Protein AF-X1M444-F1 (afdb_monomer_lite)

Sequence (209 aa):
MSEKQGLLLYLRKCIRVLKRNFNSRPFTAGEARRILPGSKSYQYFLLFKLVHAGLLERFGPGVYQITKAREEPRISVYLTDVGQKIKKYLTEEGIYFIITGLDVLIVFAHHLPFRFFHLLYVEKASEEWTQETLERDPHLRCLIDPTRREISISSDMTQGVELIVLRPTRSFYAVENGVATLERALTDLYFEISRKDFIFDLAEWKERL

Radius of gyration: 22.54 Å; chains: 1; bounding box: 50×35×61 Å

Organism: NCBI:txid412755

Foldseek 3Di:
DDPVVVVVVVLVVLLVQCCVPQPFHKDFLVVSVVRDDDDSVVSVVSVVVCVVVVQWDAPDDRIIGGNDPPPPVCPVQQFDPVRVVLLVLCVVVVWQKEWAACRRCVVVDPDDDPADATEMEGAPVCQVVSQVSQVVDVQEHEDEQDDLVVVVVCVVVDDRHHYYYYYHDPDDPQGDSRYHDPVVRVVVNCVCVVVVSGPDDCVVVPPPD

Structure (mmCIF, N/CA/C/O backbone):
data_AF-X1M444-F1
#
_entry.id   AF-X1M444-F1
#
loop_
_atom_site.group_PDB
_atom_site.id
_atom_site.type_symbol
_atom_site.label_atom_id
_atom_site.label_alt_id
_atom_site.label_comp_id
_atom_site.label_asym_id
_atom_site.label_entity_id
_atom_site.label_seq_id
_atom_site.pdbx_PDB_ins_code
_atom_site.Cartn_x
_atom_site.Cartn_y
_atom_site.Cartn_z
_atom_site.occupancy
_atom_site.B_iso_or_equiv
_atom_site.auth_seq_id
_atom_site.auth_comp_id
_atom_site.auth_asym_id
_atom_site.auth_atom_id
_atom_site.pdbx_PDB_model_num
ATOM 1 N N . MET A 1 1 ? -3.456 20.269 -28.337 1.00 46.81 1 MET A N 1
ATOM 2 C CA . MET A 1 1 ? -2.726 19.041 -27.942 1.00 46.81 1 MET A CA 1
ATOM 3 C C . MET A 1 1 ? -1.507 19.458 -27.136 1.00 46.81 1 MET A C 1
ATOM 5 O O . MET A 1 1 ? -0.750 20.281 -27.627 1.00 46.81 1 MET A O 1
ATOM 9 N N . SER A 1 2 ? -1.349 18.978 -25.901 1.00 46.97 2 SER A N 1
ATOM 10 C CA . SER A 1 2 ? -0.215 19.371 -25.045 1.00 46.97 2 SER A CA 1
ATOM 11 C C . SER A 1 2 ? 1.096 18.774 -25.579 1.00 46.97 2 SER A C 1
ATOM 13 O O . SER A 1 2 ? 1.124 17.593 -25.928 1.00 46.97 2 SER A O 1
ATOM 15 N N . GLU A 1 3 ? 2.189 19.545 -25.611 1.00 48.84 3 GLU A N 1
ATOM 16 C CA . GLU A 1 3 ? 3.524 19.091 -26.054 1.00 48.84 3 GLU A CA 1
ATOM 17 C C . GLU A 1 3 ? 3.975 17.781 -25.381 1.00 48.84 3 GLU A C 1
ATOM 19 O O . GLU A 1 3 ? 4.621 16.935 -26.007 1.00 48.84 3 GLU A O 1
ATOM 24 N N . LYS A 1 4 ? 3.561 17.553 -24.125 1.00 56.66 4 LYS A N 1
ATOM 25 C CA . LYS A 1 4 ? 3.850 16.318 -23.379 1.00 56.66 4 LYS A CA 1
ATOM 26 C C . LYS A 1 4 ? 3.213 15.075 -24.011 1.00 56.66 4 LYS A C 1
ATOM 28 O O . LYS A 1 4 ? 3.839 14.019 -24.023 1.00 56.66 4 LYS A O 1
ATOM 33 N N . GLN A 1 5 ? 2.005 15.185 -24.568 1.00 56.78 5 GLN A N 1
ATOM 34 C CA . GLN A 1 5 ? 1.313 14.064 -25.222 1.00 56.78 5 GLN A CA 1
ATOM 35 C C . GLN A 1 5 ? 1.956 13.708 -26.571 1.00 56.78 5 GLN A C 1
ATOM 37 O O . GLN A 1 5 ? 2.088 12.527 -26.899 1.00 56.78 5 GLN A O 1
ATOM 42 N N . GLY A 1 6 ? 2.422 14.712 -27.323 1.00 62.84 6 GLY A N 1
ATOM 43 C CA . GLY A 1 6 ? 3.110 14.508 -28.602 1.00 62.84 6 GLY A CA 1
ATOM 44 C C . GLY A 1 6 ? 4.448 13.782 -28.445 1.00 62.84 6 GLY A C 1
ATOM 45 O O . GLY A 1 6 ? 4.725 12.818 -29.161 1.00 62.84 6 GLY A O 1
ATOM 46 N N . LEU A 1 7 ? 5.246 14.181 -27.449 1.00 64.50 7 LEU A N 1
ATOM 47 C CA . LEU A 1 7 ? 6.533 13.545 -27.156 1.00 64.50 7 LEU A CA 1
ATOM 48 C C . LEU A 1 7 ? 6.369 12.077 -26.733 1.00 64.50 7 LEU A C 1
ATOM 50 O O . LEU A 1 7 ? 7.132 11.211 -27.161 1.00 64.50 7 LEU A O 1
ATOM 54 N N . LEU A 1 8 ? 5.346 11.777 -25.932 1.00 68.81 8 LEU A N 1
ATOM 55 C CA . LEU A 1 8 ? 5.080 10.427 -25.435 1.00 68.81 8 LEU A CA 1
ATOM 56 C C . LEU A 1 8 ? 4.637 9.480 -26.563 1.00 68.81 8 LEU A C 1
ATOM 58 O O . LEU A 1 8 ? 5.084 8.332 -26.633 1.00 68.81 8 LEU A O 1
ATOM 62 N N . LEU A 1 9 ? 3.825 9.978 -27.501 1.00 72.25 9 LEU A N 1
ATOM 63 C CA . LEU A 1 9 ? 3.438 9.245 -28.708 1.00 72.25 9 LEU A CA 1
ATOM 64 C C . LEU A 1 9 ? 4.646 8.968 -29.618 1.00 72.25 9 LEU A C 1
ATOM 66 O O . LEU A 1 9 ? 4.781 7.872 -30.169 1.00 72.25 9 LEU A O 1
ATOM 70 N N . TYR A 1 10 ? 5.558 9.935 -29.732 1.00 77.50 10 TYR A N 1
ATOM 71 C CA . TYR A 1 10 ? 6.774 9.797 -30.528 1.00 77.50 10 TYR A CA 1
ATOM 72 C C . TYR A 1 10 ? 7.739 8.753 -29.944 1.00 77.50 10 TYR A C 1
ATOM 74 O O . TYR A 1 10 ? 8.196 7.865 -30.665 1.00 77.50 10 TYR A O 1
ATOM 82 N N . LEU A 1 11 ? 7.965 8.765 -28.625 1.00 79.94 11 LEU A N 1
ATOM 83 C CA . LEU A 1 11 ? 8.783 7.753 -27.942 1.00 79.94 11 LEU A CA 1
ATOM 84 C C . LEU A 1 11 ? 8.203 6.337 -28.101 1.00 79.94 11 LEU A C 1
ATOM 86 O O . LEU A 1 11 ? 8.952 5.389 -28.350 1.00 79.94 11 LEU A O 1
ATOM 90 N N . ARG A 1 12 ? 6.869 6.189 -28.063 1.00 82.00 12 ARG A N 1
ATOM 91 C CA . ARG A 1 12 ? 6.179 4.914 -28.347 1.00 82.00 12 ARG A CA 1
ATOM 92 C C . ARG A 1 12 ? 6.424 4.408 -29.773 1.00 82.00 12 ARG A C 1
ATOM 94 O O . ARG A 1 12 ? 6.513 3.199 -29.995 1.00 82.00 12 ARG A O 1
ATOM 101 N N . LYS A 1 13 ? 6.560 5.308 -30.749 1.00 86.44 13 LYS A N 1
ATOM 102 C CA . LYS A 1 13 ? 6.925 4.942 -32.124 1.00 86.44 13 LYS A CA 1
ATOM 103 C C . LYS A 1 13 ? 8.385 4.489 -32.200 1.00 86.44 13 LYS A C 1
ATOM 105 O O . LYS A 1 13 ? 8.659 3.446 -32.790 1.00 86.44 13 LYS A O 1
ATOM 110 N N . CYS A 1 14 ? 9.301 5.212 -31.553 1.00 87.75 14 CYS A N 1
ATOM 111 C CA . CYS A 1 14 ? 10.723 4.862 -31.507 1.00 87.75 14 CYS A CA 1
ATOM 112 C C . CYS A 1 14 ? 10.965 3.487 -30.869 1.00 87.75 14 CYS A C 1
ATOM 114 O O . CYS A 1 14 ? 11.662 2.662 -31.457 1.00 87.75 14 CYS A O 1
ATOM 116 N N . ILE A 1 15 ? 10.341 3.188 -29.723 1.00 89.25 15 ILE A N 1
ATOM 117 C CA . ILE A 1 15 ? 10.507 1.877 -29.077 1.00 89.25 15 ILE A CA 1
ATOM 118 C C . ILE A 1 15 ? 9.952 0.734 -29.935 1.00 89.25 15 ILE A C 1
ATOM 120 O O . ILE A 1 15 ? 10.532 -0.346 -29.962 1.00 89.25 15 ILE A O 1
ATOM 124 N N . ARG A 1 16 ? 8.873 0.962 -30.697 1.00 88.81 16 ARG A N 1
ATOM 125 C CA . ARG A 1 16 ? 8.323 -0.039 -31.627 1.00 88.81 16 ARG A CA 1
ATOM 126 C C . ARG A 1 16 ? 9.312 -0.377 -32.745 1.00 88.81 16 ARG A C 1
ATOM 128 O O . ARG A 1 16 ? 9.463 -1.546 -33.091 1.00 88.81 16 ARG A O 1
ATOM 135 N N . VAL A 1 17 ? 10.001 0.632 -33.281 1.00 91.25 17 VAL A N 1
ATOM 136 C CA . VAL A 1 17 ? 11.050 0.448 -34.296 1.00 91.25 17 VAL A CA 1
ATOM 137 C C . VAL A 1 17 ? 12.217 -0.349 -33.719 1.00 91.25 17 VAL A C 1
ATOM 139 O O . VAL A 1 17 ? 12.643 -1.323 -34.337 1.00 91.25 17 VAL A O 1
ATOM 142 N N . LEU A 1 18 ? 12.687 0.001 -32.518 1.00 91.38 18 LEU A N 1
ATOM 143 C CA . LEU A 1 18 ? 13.749 -0.749 -31.842 1.00 91.38 18 LEU A CA 1
ATOM 144 C C . LEU A 1 18 ? 13.324 -2.209 -31.589 1.00 91.38 18 LEU A C 1
ATOM 146 O O . LEU A 1 18 ? 14.074 -3.119 -31.932 1.00 91.38 18 LEU A O 1
ATOM 150 N N . LYS A 1 19 ? 12.094 -2.447 -31.102 1.00 89.25 19 LYS A N 1
ATOM 151 C CA . LYS A 1 19 ? 11.528 -3.795 -30.871 1.00 89.25 19 LYS A CA 1
ATOM 152 C C . LYS A 1 19 ? 11.522 -4.657 -32.122 1.00 89.25 19 LYS A C 1
ATOM 154 O O . LYS A 1 19 ? 11.930 -5.809 -32.060 1.00 89.25 19 LYS A O 1
ATOM 159 N N . ARG A 1 20 ? 11.135 -4.092 -33.264 1.00 89.81 20 ARG A N 1
ATOM 160 C CA . ARG A 1 20 ? 11.111 -4.825 -34.535 1.00 89.81 20 ARG A CA 1
ATOM 161 C C . ARG A 1 20 ? 12.506 -5.236 -35.025 1.00 89.81 20 ARG A C 1
ATOM 163 O O . ARG A 1 20 ? 12.623 -6.260 -35.682 1.00 89.81 20 ARG A O 1
ATOM 170 N N . ASN A 1 21 ? 13.539 -4.445 -34.729 1.00 91.75 21 ASN A N 1
ATOM 171 C CA . ASN A 1 21 ? 14.894 -4.661 -35.257 1.00 91.75 21 ASN A CA 1
ATOM 172 C C . ASN A 1 21 ? 15.810 -5.451 -34.311 1.00 91.75 21 ASN A C 1
ATOM 174 O O . ASN A 1 21 ? 16.706 -6.168 -34.760 1.00 91.75 21 ASN A O 1
ATOM 178 N N . PHE A 1 22 ? 15.612 -5.305 -33.003 1.00 88.94 22 PHE A N 1
ATOM 179 C CA . PHE A 1 22 ? 16.489 -5.887 -31.987 1.00 88.94 22 PHE A CA 1
ATOM 180 C C . PHE A 1 22 ? 15.782 -6.913 -31.099 1.00 88.94 22 PHE A C 1
ATOM 182 O O . PHE A 1 22 ? 16.448 -7.738 -30.479 1.00 88.94 22 PHE A O 1
ATOM 189 N N . ASN A 1 23 ? 14.448 -6.934 -31.066 1.00 82.12 23 ASN A N 1
ATOM 190 C CA . ASN A 1 23 ? 13.688 -7.789 -30.156 1.00 82.12 23 ASN A CA 1
ATOM 191 C C . ASN A 1 23 ? 14.225 -7.654 -28.711 1.00 82.12 23 ASN A C 1
ATOM 193 O O . ASN A 1 23 ? 14.338 -6.537 -28.216 1.00 82.12 23 ASN A O 1
ATOM 197 N N . SER A 1 24 ? 14.620 -8.740 -28.042 1.00 76.44 24 SER A N 1
ATOM 198 C CA . SER A 1 24 ? 15.262 -8.687 -26.718 1.00 76.44 24 SER A CA 1
ATOM 199 C C . SER A 1 24 ? 16.795 -8.741 -26.751 1.00 76.44 24 SER A C 1
ATOM 201 O O . SER A 1 24 ? 17.399 -8.903 -25.693 1.00 76.44 24 SER A O 1
ATOM 203 N N . ARG A 1 25 ? 17.453 -8.643 -27.915 1.00 87.44 25 ARG A N 1
ATOM 204 C CA . ARG A 1 25 ? 18.924 -8.690 -27.994 1.00 87.44 25 ARG A CA 1
ATOM 205 C C . ARG A 1 25 ? 19.535 -7.346 -27.571 1.00 87.44 25 ARG A C 1
ATOM 207 O O . ARG A 1 25 ? 18.985 -6.308 -27.948 1.00 87.44 25 ARG A O 1
ATOM 214 N N . PRO A 1 26 ? 20.655 -7.328 -26.828 1.00 87.38 26 PRO A N 1
ATOM 215 C CA . PRO A 1 26 ? 21.420 -6.104 -26.619 1.00 87.38 26 PRO A CA 1
ATOM 216 C C . PRO A 1 26 ? 21.889 -5.511 -27.956 1.00 87.38 26 PRO A C 1
ATOM 218 O O . PRO A 1 26 ? 22.233 -6.241 -28.886 1.00 87.38 26 PRO A O 1
ATOM 221 N N . PHE A 1 27 ? 21.896 -4.186 -28.052 1.00 92.25 27 PHE A N 1
ATOM 222 C CA . PHE A 1 27 ? 22.303 -3.424 -29.226 1.00 92.25 27 PHE A CA 1
ATOM 223 C C . PHE A 1 27 ? 23.085 -2.175 -28.818 1.00 92.25 27 PHE A C 1
ATOM 225 O O . PHE A 1 27 ? 22.877 -1.577 -27.764 1.00 92.25 27 PHE A O 1
ATOM 232 N N . THR A 1 28 ? 24.001 -1.746 -29.671 1.00 91.69 28 THR A N 1
ATOM 233 C CA . THR A 1 28 ? 24.847 -0.575 -29.437 1.00 91.69 28 THR A CA 1
ATOM 234 C C . THR A 1 28 ? 24.143 0.729 -29.820 1.00 91.69 28 THR A C 1
ATOM 236 O O . THR A 1 28 ? 23.234 0.763 -30.655 1.00 91.69 28 THR A O 1
ATO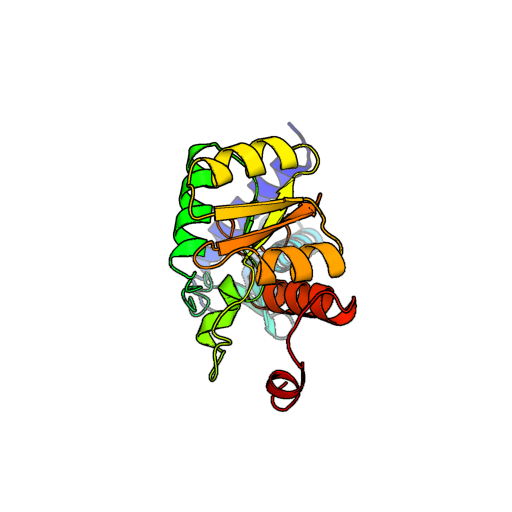M 239 N N . ALA A 1 29 ? 24.628 1.853 -29.282 1.00 86.81 29 ALA A N 1
ATOM 240 C CA . ALA A 1 29 ? 24.225 3.185 -29.737 1.00 86.81 29 ALA A CA 1
ATOM 241 C C . ALA A 1 29 ? 24.398 3.341 -31.258 1.00 86.81 29 ALA A C 1
ATOM 243 O O . ALA A 1 29 ? 23.573 3.965 -31.918 1.00 86.81 29 ALA A O 1
ATOM 244 N N . GLY A 1 30 ? 25.470 2.774 -31.821 1.00 89.56 30 GLY A N 1
ATOM 245 C CA . GLY A 1 30 ? 25.747 2.819 -33.256 1.00 89.56 30 GLY A CA 1
ATOM 246 C C . GLY A 1 30 ? 24.673 2.116 -34.083 1.00 89.56 30 GLY A C 1
ATOM 247 O O . GLY A 1 30 ? 24.212 2.672 -35.078 1.00 89.56 30 GLY A O 1
ATOM 248 N N . GLU A 1 31 ? 24.230 0.937 -33.648 1.00 91.69 31 GLU A N 1
ATOM 249 C CA . GLU A 1 31 ? 23.155 0.186 -34.303 1.00 91.69 31 GLU A CA 1
ATOM 250 C C . GLU A 1 31 ? 21.808 0.912 -34.204 1.00 91.69 31 GLU A C 1
ATOM 252 O O . GLU A 1 31 ? 21.123 1.071 -35.214 1.00 91.69 31 GLU A O 1
ATOM 257 N N . ALA A 1 32 ? 21.449 1.430 -33.026 1.00 91.12 32 ALA A N 1
ATOM 258 C CA . ALA A 1 32 ? 20.202 2.178 -32.848 1.00 91.12 32 ALA A CA 1
ATOM 259 C C . ALA A 1 32 ? 20.150 3.448 -33.710 1.00 91.12 32 ALA A C 1
ATOM 261 O O . ALA A 1 32 ? 19.114 3.786 -34.281 1.00 91.12 32 ALA A O 1
ATOM 262 N N . ARG A 1 33 ? 21.284 4.136 -33.857 1.00 90.56 33 ARG A N 1
ATOM 263 C CA . ARG A 1 33 ? 21.407 5.349 -34.675 1.00 90.56 33 ARG A CA 1
ATOM 264 C C . ARG A 1 33 ? 21.212 5.116 -36.174 1.00 90.56 33 ARG A C 1
ATOM 266 O O . ARG A 1 33 ? 20.907 6.067 -36.884 1.00 90.56 33 ARG A O 1
ATOM 273 N N . ARG A 1 34 ? 21.383 3.888 -36.669 1.00 90.44 34 ARG A N 1
ATOM 274 C CA . ARG A 1 34 ? 21.112 3.563 -38.081 1.00 90.44 34 ARG A CA 1
ATOM 275 C C . ARG A 1 34 ? 19.618 3.465 -38.384 1.00 90.44 34 ARG A C 1
ATOM 277 O O . ARG A 1 34 ? 19.239 3.580 -39.541 1.00 90.44 34 ARG A O 1
ATOM 284 N N . ILE A 1 35 ? 18.788 3.253 -37.361 1.00 92.06 35 ILE A N 1
ATOM 285 C CA . ILE A 1 35 ? 17.351 3.002 -37.530 1.00 92.06 35 ILE A CA 1
ATOM 286 C C . ILE A 1 35 ? 16.454 4.063 -36.884 1.00 92.06 35 ILE A C 1
ATOM 288 O O . ILE A 1 35 ? 15.282 4.175 -37.240 1.00 92.06 35 ILE A O 1
ATOM 292 N N . LEU A 1 36 ? 16.977 4.844 -35.934 1.00 89.94 36 LEU A N 1
ATOM 293 C CA . LEU A 1 36 ? 16.255 5.961 -35.334 1.00 89.94 36 LEU A CA 1
ATOM 294 C C . LEU A 1 36 ? 16.363 7.217 -36.214 1.00 89.94 36 LEU A C 1
ATOM 296 O O . LEU A 1 36 ? 17.444 7.525 -36.711 1.00 89.94 36 LEU A O 1
ATOM 300 N N . PRO A 1 37 ? 15.277 7.984 -36.385 1.00 84.25 37 PRO A N 1
ATOM 301 C CA . PRO A 1 37 ? 15.302 9.211 -37.174 1.00 84.25 37 PRO A CA 1
ATOM 302 C C . PRO A 1 37 ? 16.059 10.350 -36.468 1.00 84.25 37 PRO A C 1
ATOM 304 O O . PRO A 1 37 ? 16.152 10.393 -35.240 1.00 84.25 37 PRO A O 1
ATOM 307 N N . GLY A 1 38 ? 16.537 11.316 -37.256 1.00 88.19 38 GLY A N 1
ATOM 308 C CA . GLY A 1 38 ? 17.109 12.574 -36.770 1.00 88.19 38 GLY A CA 1
ATOM 309 C C . GLY A 1 38 ? 18.638 12.612 -36.710 1.00 88.19 38 GLY A C 1
ATOM 310 O O . GLY A 1 38 ? 19.331 11.712 -37.177 1.00 88.19 38 GLY A O 1
ATOM 311 N N . SER A 1 39 ? 19.170 13.704 -36.159 1.00 87.12 39 SER A N 1
ATOM 312 C CA . SER A 1 39 ? 20.614 13.928 -36.048 1.00 87.12 39 SER A CA 1
ATOM 313 C C . SER A 1 39 ? 21.254 13.033 -34.982 1.00 87.12 39 SER A C 1
ATOM 315 O O . SER A 1 39 ? 20.582 12.559 -34.066 1.00 87.12 39 SER A O 1
ATOM 317 N N . LYS A 1 40 ? 22.582 12.856 -35.045 1.00 82.81 40 LYS A N 1
ATOM 318 C CA . LYS A 1 40 ? 23.353 12.083 -34.052 1.00 82.81 40 LYS A CA 1
ATOM 319 C C . LYS A 1 40 ? 23.007 12.491 -32.614 1.00 82.81 40 LYS A C 1
ATOM 321 O O . LYS A 1 40 ? 22.699 11.629 -31.796 1.00 82.81 40 LYS A O 1
ATOM 326 N N . SER A 1 41 ? 23.016 13.789 -32.318 1.00 79.50 41 SER A N 1
ATOM 327 C CA . SER A 1 41 ? 22.705 14.317 -30.984 1.00 79.50 41 SER A CA 1
ATOM 328 C C . SER A 1 41 ? 21.261 14.028 -30.570 1.00 79.50 41 SER A C 1
ATOM 330 O O . SER A 1 41 ? 21.015 13.626 -29.435 1.00 79.50 41 SER A O 1
ATOM 332 N N . TYR A 1 42 ? 20.312 14.152 -31.503 1.00 82.56 42 TYR A N 1
ATOM 333 C CA . TYR A 1 42 ? 18.907 13.855 -31.237 1.00 82.56 42 TYR A CA 1
ATOM 334 C C . TYR A 1 42 ? 18.668 12.361 -30.988 1.00 82.56 42 TYR A C 1
ATOM 336 O O . TYR A 1 42 ? 17.934 11.997 -30.079 1.00 82.56 42 TYR A O 1
ATOM 344 N N . GLN A 1 43 ? 19.349 11.474 -31.713 1.00 87.38 43 GLN A N 1
ATOM 345 C CA . GLN A 1 43 ? 19.260 10.027 -31.497 1.00 87.38 43 GLN A CA 1
ATOM 346 C C . GLN A 1 43 ? 19.797 9.616 -30.116 1.00 87.38 43 GLN A C 1
ATOM 348 O O . GLN A 1 43 ? 19.181 8.794 -29.440 1.00 87.38 43 GLN A O 1
ATOM 353 N N . TYR A 1 44 ? 20.904 10.215 -29.656 1.00 85.69 44 TYR A N 1
ATOM 354 C CA . TYR A 1 44 ? 21.382 10.012 -28.282 1.00 85.69 44 TYR A CA 1
ATOM 355 C C . TYR A 1 44 ? 20.386 10.537 -27.247 1.00 85.69 44 TYR A C 1
ATOM 357 O O . TYR A 1 44 ? 20.143 9.870 -26.242 1.00 85.69 44 TYR A O 1
ATOM 365 N N . PHE A 1 45 ? 19.769 11.690 -27.513 1.00 85.38 45 PHE A N 1
ATOM 366 C CA . PHE A 1 45 ? 18.699 12.224 -26.678 1.00 85.38 45 PHE A CA 1
ATOM 367 C C . PHE A 1 45 ? 17.480 11.287 -26.623 1.00 85.38 45 PHE A C 1
ATOM 369 O O . PHE A 1 45 ? 16.941 11.056 -25.542 1.00 85.38 45 PHE A O 1
ATOM 376 N N . LEU A 1 46 ? 17.077 10.677 -27.742 1.00 87.94 46 LEU A N 1
ATOM 377 C CA . LEU A 1 46 ? 15.997 9.685 -27.773 1.00 87.94 46 LEU A CA 1
ATOM 378 C C . LEU A 1 46 ? 16.347 8.440 -26.959 1.00 87.94 46 LEU A C 1
ATOM 380 O O . LEU A 1 46 ? 15.527 7.995 -26.164 1.00 87.94 46 LEU A O 1
ATOM 384 N N . LEU A 1 47 ? 17.560 7.901 -27.106 1.00 87.81 47 LEU A N 1
ATOM 385 C CA . LEU A 1 47 ? 18.019 6.764 -26.302 1.00 87.81 47 LEU A CA 1
ATOM 386 C C . LEU A 1 47 ? 18.013 7.103 -24.809 1.00 87.81 47 LEU A C 1
ATOM 388 O O . LEU A 1 47 ? 17.518 6.322 -24.003 1.00 87.81 47 LEU A O 1
ATOM 392 N N . PHE A 1 48 ? 18.491 8.292 -24.443 1.00 82.75 48 PHE A N 1
ATOM 393 C CA . PHE A 1 48 ? 18.427 8.799 -23.076 1.00 82.75 48 PHE A CA 1
ATOM 394 C C . PHE A 1 48 ? 16.984 8.889 -22.558 1.00 82.75 48 PHE A C 1
ATOM 396 O O . PHE A 1 48 ? 16.701 8.409 -21.464 1.00 82.75 48 PHE A O 1
ATOM 403 N N . LYS A 1 49 ? 16.053 9.441 -23.346 1.00 81.31 49 LYS A N 1
ATOM 404 C CA . LYS A 1 49 ? 14.634 9.545 -22.972 1.00 81.31 49 LYS A CA 1
ATOM 405 C C . LYS A 1 49 ? 13.949 8.187 -22.852 1.00 81.31 49 LYS A C 1
ATOM 407 O O . LYS A 1 49 ? 13.136 8.012 -21.954 1.00 81.31 49 LYS A O 1
ATOM 412 N N . LEU A 1 50 ? 14.272 7.236 -23.723 1.00 85.69 50 LEU A N 1
ATOM 413 C CA . LEU A 1 50 ? 13.733 5.877 -23.668 1.00 85.69 50 LEU A CA 1
ATOM 414 C C . LEU A 1 50 ? 14.239 5.108 -22.442 1.00 85.69 50 LEU A C 1
ATOM 416 O O . LEU A 1 50 ? 13.455 4.389 -21.830 1.00 85.69 50 LEU A O 1
ATOM 420 N N . VAL A 1 51 ? 15.504 5.307 -22.055 1.00 81.44 51 VAL A N 1
ATOM 421 C CA . VAL A 1 51 ? 16.049 4.781 -20.793 1.00 81.44 51 VAL A CA 1
ATOM 422 C C . VAL A 1 51 ? 15.361 5.431 -19.594 1.00 81.44 51 VAL A C 1
ATOM 424 O O . VAL A 1 51 ? 14.872 4.731 -18.717 1.00 81.44 51 VAL A O 1
ATOM 427 N N . HIS A 1 52 ? 15.233 6.762 -19.581 1.00 73.31 52 HIS A N 1
ATOM 428 C CA . HIS A 1 52 ? 14.527 7.473 -18.508 1.00 73.31 52 HIS A CA 1
ATOM 429 C C . HIS A 1 52 ? 13.049 7.090 -18.379 1.00 73.31 52 HIS A C 1
ATOM 431 O O . HIS A 1 52 ? 12.496 7.167 -17.290 1.00 73.31 52 HIS A O 1
ATOM 437 N N . ALA A 1 53 ? 12.407 6.696 -19.478 1.00 70.69 53 ALA A N 1
ATOM 438 C CA . ALA A 1 53 ? 11.031 6.215 -19.489 1.00 70.69 53 ALA A CA 1
ATOM 439 C C . ALA A 1 53 ? 10.903 4.716 -19.142 1.00 70.69 53 ALA A C 1
ATOM 441 O O . ALA A 1 53 ? 9.807 4.174 -19.259 1.00 70.69 53 ALA A O 1
ATOM 442 N N . GLY A 1 54 ? 12.000 4.030 -18.791 1.00 75.31 54 GLY A N 1
ATOM 443 C CA . GLY A 1 54 ? 12.011 2.604 -18.436 1.00 75.31 54 GLY A CA 1
ATOM 444 C C . GLY A 1 54 ? 11.806 1.644 -19.614 1.00 75.31 54 GLY A C 1
ATOM 445 O O . GLY A 1 54 ? 11.661 0.442 -19.417 1.00 75.31 54 GLY A O 1
ATOM 446 N N . LEU A 1 55 ? 11.795 2.143 -20.853 1.00 84.56 55 LEU A N 1
ATOM 447 C CA . LEU A 1 55 ? 11.538 1.344 -22.058 1.00 84.56 55 LEU A CA 1
ATOM 448 C C . LEU A 1 55 ? 12.799 0.659 -22.608 1.00 84.56 55 LEU A C 1
ATOM 450 O O . LEU A 1 55 ? 12.689 -0.292 -23.386 1.00 84.56 55 LEU A O 1
ATOM 454 N N . LEU A 1 56 ? 13.977 1.163 -22.234 1.00 87.19 56 LEU A N 1
ATOM 455 C CA . LEU A 1 56 ? 15.280 0.550 -22.484 1.00 87.19 56 LEU A CA 1
ATOM 456 C C . LEU A 1 56 ? 16.067 0.457 -21.172 1.00 87.19 56 LEU A C 1
ATOM 458 O O . LEU A 1 56 ? 16.037 1.387 -20.369 1.00 87.19 56 LEU A O 1
ATOM 462 N N . GLU A 1 57 ? 16.862 -0.594 -21.019 1.00 84.12 57 GLU A N 1
ATOM 463 C CA . GLU A 1 57 ? 17.874 -0.713 -19.968 1.00 84.12 57 GLU A CA 1
ATOM 464 C C . GLU A 1 57 ? 19.269 -0.484 -20.572 1.00 84.12 57 GLU A C 1
ATOM 466 O O . GLU A 1 57 ? 19.531 -0.812 -21.736 1.00 84.12 57 GLU A O 1
ATOM 471 N N . ARG A 1 58 ? 20.189 0.105 -19.796 1.00 80.38 58 ARG A N 1
ATOM 472 C CA . ARG A 1 58 ? 21.610 0.161 -20.168 1.00 80.38 58 ARG A CA 1
ATOM 473 C C . ARG A 1 58 ? 22.279 -1.130 -19.712 1.00 80.38 58 ARG A C 1
ATOM 475 O O . ARG A 1 58 ? 22.455 -1.334 -18.520 1.00 80.38 58 ARG A O 1
ATOM 482 N N . PHE A 1 59 ? 22.671 -1.960 -20.672 1.00 68.88 59 PHE A N 1
ATOM 483 C CA . PHE A 1 59 ? 23.340 -3.240 -20.423 1.00 68.88 59 PHE A CA 1
ATOM 484 C C . PHE A 1 59 ? 24.863 -3.075 -20.241 1.00 68.88 59 PHE A C 1
ATOM 486 O O . PHE A 1 59 ? 25.520 -3.913 -19.639 1.00 68.88 59 PHE A O 1
ATOM 493 N N . GLY A 1 60 ? 25.433 -1.974 -20.745 1.00 69.06 60 GLY A N 1
ATOM 494 C CA . GLY A 1 60 ? 26.849 -1.621 -20.607 1.00 69.06 60 GLY A CA 1
ATOM 495 C C . GLY A 1 60 ? 27.165 -0.255 -21.234 1.00 69.06 60 GLY A C 1
ATOM 496 O O . GLY A 1 60 ? 26.253 0.421 -21.728 1.00 69.06 60 GLY A O 1
ATOM 497 N N . PRO A 1 61 ? 28.435 0.195 -21.245 1.00 68.50 61 PRO A N 1
ATOM 498 C CA . PRO A 1 61 ? 28.821 1.474 -21.844 1.00 68.50 61 PRO A CA 1
ATOM 499 C C . PRO A 1 61 ? 28.420 1.560 -23.325 1.00 68.50 61 PRO A C 1
ATOM 501 O O . PRO A 1 61 ? 28.984 0.892 -24.185 1.00 68.50 61 PRO A O 1
ATOM 504 N N . GLY A 1 62 ? 27.407 2.376 -23.634 1.00 73.31 62 GLY A N 1
ATOM 505 C CA . GLY A 1 62 ? 26.893 2.536 -25.001 1.00 73.31 62 GLY A CA 1
ATOM 506 C C . GLY A 1 62 ? 26.121 1.330 -25.552 1.00 73.31 62 GLY A C 1
ATOM 507 O O . GLY A 1 62 ? 25.814 1.320 -26.747 1.00 73.31 62 GLY A O 1
ATOM 508 N N . VAL A 1 63 ? 25.789 0.353 -24.703 1.00 83.25 63 VAL A N 1
ATOM 509 C CA . VAL A 1 63 ? 24.991 -0.831 -25.040 1.00 83.25 63 VAL A CA 1
ATOM 510 C C . VAL A 1 63 ? 23.654 -0.754 -24.313 1.00 83.25 63 VAL A C 1
ATOM 512 O O . VAL A 1 63 ? 23.584 -0.527 -23.104 1.00 83.25 63 VAL A O 1
ATOM 515 N N . TYR A 1 64 ? 22.586 -0.945 -25.071 1.00 88.50 64 TYR A N 1
ATOM 516 C CA . TYR A 1 64 ? 21.207 -0.868 -24.628 1.00 88.50 64 TYR A CA 1
ATOM 517 C C . TYR A 1 64 ? 20.534 -2.205 -24.877 1.00 88.50 64 TYR A C 1
ATOM 519 O O . TYR A 1 64 ? 20.864 -2.916 -25.820 1.00 88.50 64 TYR A O 1
ATOM 527 N N . GLN A 1 65 ? 19.550 -2.528 -24.064 1.00 89.00 65 GLN A N 1
ATOM 528 C CA . GLN A 1 65 ? 18.658 -3.640 -24.315 1.00 89.00 65 GLN A CA 1
ATOM 529 C C . GLN A 1 65 ? 17.239 -3.119 -24.196 1.00 89.00 65 GLN A C 1
ATOM 531 O O . GLN A 1 65 ? 16.958 -2.206 -23.418 1.00 89.00 65 GLN A O 1
ATOM 536 N N . ILE A 1 66 ? 16.335 -3.663 -25.005 1.00 89.00 66 ILE A N 1
ATOM 537 C CA . ILE A 1 66 ? 14.920 -3.401 -24.781 1.00 89.00 66 ILE A CA 1
ATOM 538 C C . ILE A 1 66 ? 14.597 -3.971 -23.420 1.00 89.00 66 ILE A C 1
ATOM 540 O O . ILE A 1 66 ? 14.824 -5.166 -23.223 1.00 89.00 66 ILE A O 1
ATOM 544 N N . THR A 1 67 ? 14.085 -3.126 -22.518 1.00 81.25 67 THR A N 1
ATOM 545 C CA . THR A 1 67 ? 13.539 -3.600 -21.253 1.00 81.25 67 THR A CA 1
ATOM 546 C C . THR A 1 67 ? 12.533 -4.659 -21.655 1.00 81.25 67 THR A C 1
ATOM 548 O O . THR A 1 67 ? 11.508 -4.351 -22.284 1.00 81.25 67 THR A O 1
ATOM 551 N N . LYS A 1 68 ? 12.856 -5.934 -21.390 1.00 70.62 68 LYS A N 1
ATOM 552 C CA . LYS A 1 68 ? 11.822 -6.963 -21.397 1.00 70.62 68 LYS A CA 1
ATOM 553 C C . LYS A 1 68 ? 10.732 -6.366 -20.528 1.00 70.62 68 LYS A C 1
ATOM 555 O O . LYS A 1 68 ? 11.071 -5.721 -19.537 1.00 70.62 68 LYS A O 1
ATOM 560 N N . ALA A 1 69 ? 9.461 -6.490 -20.918 1.00 54.22 69 ALA A N 1
ATOM 561 C CA . ALA A 1 69 ? 8.436 -6.277 -19.909 1.00 54.22 69 ALA A CA 1
ATOM 562 C C . ALA A 1 69 ? 8.928 -7.130 -18.750 1.00 54.22 69 ALA A C 1
ATOM 564 O O . ALA A 1 69 ? 9.132 -8.333 -18.941 1.00 54.22 69 ALA A O 1
ATOM 565 N N . ARG A 1 70 ? 9.330 -6.484 -17.653 1.00 44.81 70 ARG A N 1
ATOM 566 C CA . ARG A 1 70 ? 9.572 -7.227 -16.452 1.00 44.81 70 ARG A CA 1
ATOM 567 C C . ARG A 1 70 ? 8.169 -7.783 -16.234 1.00 44.81 70 ARG A C 1
ATOM 569 O O . ARG A 1 70 ? 7.275 -7.097 -15.765 1.00 44.81 70 ARG A O 1
ATOM 576 N N . GLU A 1 71 ? 7.970 -9.039 -16.616 1.00 43.66 71 GLU A N 1
ATOM 577 C CA . GLU A 1 71 ? 7.604 -9.969 -15.580 1.00 43.66 71 GLU A CA 1
ATOM 578 C C . GLU A 1 71 ? 8.689 -9.741 -14.532 1.00 43.66 71 GLU A C 1
ATOM 580 O O . GLU A 1 71 ? 9.730 -10.391 -14.498 1.00 43.66 71 GLU A O 1
ATOM 585 N N . GLU A 1 72 ? 8.466 -8.704 -13.713 1.00 39.25 72 GLU A N 1
ATOM 586 C CA . GLU A 1 72 ? 8.888 -8.765 -12.343 1.00 39.25 72 GLU A CA 1
ATOM 587 C C . GLU A 1 72 ? 8.461 -10.171 -11.948 1.00 39.25 72 GLU A C 1
ATOM 589 O O . GLU A 1 72 ? 7.390 -10.613 -12.407 1.00 39.25 72 GLU A O 1
ATOM 594 N N . PRO A 1 73 ? 9.272 -10.932 -11.201 1.00 36.53 73 PRO A N 1
ATOM 595 C CA . PRO A 1 73 ? 8.653 -12.007 -10.461 1.00 36.53 73 PRO A CA 1
ATOM 596 C C . PRO A 1 73 ? 7.442 -11.341 -9.819 1.00 36.53 73 PRO A C 1
ATOM 598 O O . PRO A 1 73 ? 7.599 -10.450 -8.986 1.00 36.53 73 PRO A O 1
ATOM 601 N N . ARG A 1 74 ? 6.243 -11.644 -10.338 1.00 41.00 74 ARG A N 1
ATOM 602 C CA . ARG A 1 74 ? 5.003 -11.224 -9.732 1.00 41.00 74 ARG A CA 1
ATOM 603 C C . ARG A 1 74 ? 5.051 -12.089 -8.501 1.00 41.00 74 ARG A C 1
ATOM 605 O O . ARG A 1 74 ? 4.539 -13.203 -8.501 1.00 41.00 74 ARG A O 1
ATOM 612 N N . ILE A 1 75 ? 5.758 -11.610 -7.482 1.00 44.78 75 ILE A N 1
ATOM 613 C CA . ILE A 1 75 ? 5.371 -11.841 -6.118 1.00 44.78 75 ILE A CA 1
ATOM 614 C C . ILE A 1 75 ? 3.952 -11.319 -6.177 1.00 44.78 75 ILE A C 1
ATOM 616 O O . ILE A 1 75 ? 3.727 -10.113 -6.243 1.00 44.78 75 ILE A O 1
ATOM 620 N N . SER A 1 76 ? 3.018 -12.236 -6.431 1.00 49.97 76 SER A N 1
ATOM 621 C CA . SER A 1 76 ? 1.610 -11.923 -6.450 1.00 49.97 76 SER A CA 1
ATOM 622 C C . SER A 1 76 ? 1.406 -11.310 -5.088 1.00 49.97 76 SER A C 1
ATOM 624 O O . SER A 1 76 ? 1.552 -12.022 -4.095 1.00 49.97 76 SER A O 1
ATOM 626 N N . VAL A 1 77 ? 1.241 -9.988 -5.043 1.00 60.38 77 VAL A N 1
ATOM 627 C CA . VAL A 1 77 ? 1.044 -9.295 -3.783 1.00 60.38 77 VAL A CA 1
ATOM 628 C C . VAL A 1 77 ? -0.228 -9.899 -3.221 1.00 60.38 77 VAL A C 1
ATOM 630 O O . VAL A 1 77 ? -1.320 -9.685 -3.753 1.00 60.38 77 VAL A O 1
ATOM 633 N N . TYR A 1 78 ? -0.048 -10.791 -2.254 1.00 67.25 78 TYR A N 1
ATOM 634 C CA . TYR A 1 78 ? -1.131 -11.543 -1.669 1.00 67.25 78 TYR A CA 1
ATOM 635 C C . TYR A 1 78 ? -1.752 -10.608 -0.655 1.00 67.25 78 TYR A C 1
ATOM 637 O O . TYR A 1 78 ? -1.193 -10.384 0.414 1.00 67.25 78 TYR A O 1
ATOM 645 N N . LEU A 1 79 ? -2.875 -10.012 -1.038 1.00 80.44 79 LEU A N 1
ATOM 646 C CA . LEU A 1 79 ? -3.701 -9.286 -0.095 1.00 80.44 79 LEU A CA 1
ATOM 647 C C . LEU A 1 79 ? -4.408 -10.289 0.808 1.00 80.44 79 LEU A C 1
ATOM 649 O O . LEU A 1 79 ? -4.881 -11.328 0.334 1.00 80.44 79 LEU A O 1
ATOM 653 N N . THR A 1 80 ? -4.539 -9.925 2.080 1.00 81.94 80 THR A N 1
ATOM 654 C CA . THR A 1 80 ? -5.454 -10.599 3.003 1.00 81.94 80 THR A CA 1
ATOM 655 C C . THR A 1 80 ? -6.878 -10.620 2.444 1.00 81.94 80 THR A C 1
ATOM 657 O O . THR A 1 80 ? -7.228 -9.807 1.584 1.00 81.94 80 THR A O 1
ATOM 660 N N . ASP A 1 81 ? -7.728 -11.519 2.940 1.00 86.00 81 ASP A N 1
ATOM 661 C CA . ASP A 1 81 ? -9.135 -11.582 2.517 1.00 86.00 81 ASP A CA 1
ATOM 662 C C . ASP A 1 81 ? -9.845 -10.233 2.724 1.00 86.00 81 ASP A C 1
ATOM 664 O O . ASP A 1 81 ? -10.609 -9.777 1.869 1.00 86.00 81 ASP A O 1
ATOM 668 N N . VAL A 1 82 ? -9.517 -9.542 3.821 1.00 89.62 82 VAL A N 1
ATOM 669 C CA . VAL A 1 82 ? -10.009 -8.193 4.122 1.00 89.62 82 VAL A CA 1
ATOM 670 C C . VAL A 1 82 ? -9.457 -7.176 3.123 1.00 89.62 82 VAL A C 1
ATOM 672 O O . VAL A 1 82 ? -10.227 -6.411 2.545 1.00 89.62 82 VAL A O 1
ATOM 675 N N . GLY A 1 83 ? -8.156 -7.208 2.825 1.00 91.19 83 GLY A N 1
ATOM 676 C CA . GLY A 1 83 ? -7.544 -6.360 1.801 1.00 91.19 83 GLY A CA 1
ATOM 677 C C . GLY A 1 83 ? -8.173 -6.556 0.415 1.00 91.19 83 GLY A C 1
ATOM 678 O O . GLY A 1 83 ? -8.452 -5.585 -0.290 1.00 91.19 83 GLY A O 1
ATOM 679 N N . GLN A 1 84 ? -8.477 -7.796 0.019 1.00 91.38 84 GLN A N 1
ATOM 680 C CA . GLN A 1 84 ? -9.186 -8.082 -1.235 1.00 91.38 84 GLN A CA 1
ATOM 681 C C . GLN A 1 84 ? -10.611 -7.517 -1.229 1.00 91.38 84 GLN A C 1
ATOM 683 O O . GLN A 1 84 ? -11.065 -6.970 -2.239 1.00 91.38 84 GLN A O 1
ATOM 688 N N . LYS A 1 85 ? -11.305 -7.606 -0.090 1.00 94.06 85 LYS A N 1
ATOM 689 C CA . LYS A 1 85 ? -12.652 -7.062 0.097 1.00 94.06 85 LYS A CA 1
ATOM 690 C C . LYS A 1 85 ? -12.673 -5.536 -0.001 1.00 94.06 85 LYS A C 1
ATOM 692 O O . LYS A 1 85 ? -13.449 -4.998 -0.788 1.00 94.06 85 LYS A O 1
ATOM 697 N N . ILE A 1 86 ? -11.762 -4.859 0.703 1.00 94.81 86 ILE A N 1
ATOM 698 C CA . ILE A 1 86 ? -11.555 -3.404 0.621 1.00 94.81 86 ILE A CA 1
ATOM 699 C C . ILE A 1 86 ? -11.302 -3.003 -0.833 1.00 94.81 86 ILE A C 1
ATOM 701 O O . ILE A 1 86 ? -11.988 -2.136 -1.372 1.00 94.81 86 ILE A O 1
ATOM 705 N N . LYS A 1 87 ? -10.362 -3.684 -1.503 1.00 93.94 87 LYS A N 1
ATOM 706 C CA . LYS A 1 87 ? -10.027 -3.413 -2.905 1.00 93.94 87 LYS A CA 1
ATOM 707 C C . LYS A 1 87 ? -11.260 -3.475 -3.800 1.00 93.94 87 LYS A C 1
ATOM 709 O O . LYS A 1 87 ? -11.438 -2.601 -4.647 1.00 93.94 87 LYS A O 1
ATOM 714 N N . LYS A 1 88 ? -12.093 -4.504 -3.630 1.00 93.44 88 LYS A N 1
ATOM 715 C CA . LYS A 1 88 ? -13.320 -4.682 -4.406 1.00 93.44 88 LYS A CA 1
ATOM 716 C C . LYS A 1 88 ? -14.288 -3.517 -4.185 1.00 93.44 88 LYS A C 1
ATOM 718 O O . LYS A 1 88 ? -14.646 -2.870 -5.164 1.00 93.44 88 LYS A O 1
ATOM 723 N N . TYR A 1 89 ? -14.643 -3.220 -2.933 1.00 94.56 89 TYR A N 1
ATOM 724 C CA . TYR A 1 89 ? -15.611 -2.167 -2.603 1.00 94.56 89 TYR A CA 1
ATOM 725 C C . TYR A 1 89 ? -15.207 -0.802 -3.155 1.00 94.56 89 TYR A C 1
ATOM 727 O O . TYR A 1 89 ? -16.006 -0.125 -3.794 1.00 94.56 89 TYR A O 1
ATOM 735 N N . LEU A 1 90 ? -13.941 -0.425 -2.988 1.00 91.19 90 LEU A N 1
ATOM 736 C CA . LEU A 1 90 ? -13.469 0.882 -3.440 1.00 91.19 90 LEU A CA 1
ATOM 737 C C . LEU A 1 90 ? -13.316 0.964 -4.961 1.00 91.19 90 LEU A C 1
ATOM 739 O O . LEU A 1 90 ? -13.540 2.023 -5.541 1.00 91.19 90 LEU A O 1
ATOM 743 N N . THR A 1 91 ? -12.978 -0.149 -5.622 1.00 85.06 91 THR A N 1
ATOM 744 C CA . THR A 1 91 ? -12.926 -0.200 -7.092 1.00 85.06 91 THR A CA 1
ATOM 745 C C . THR A 1 91 ? -14.323 -0.066 -7.700 1.00 85.06 91 THR A C 1
ATOM 747 O O . THR A 1 91 ? -14.481 0.636 -8.695 1.00 85.06 91 THR A O 1
ATOM 750 N N . GLU A 1 92 ? -15.328 -0.722 -7.113 1.00 89.25 92 GLU A N 1
AT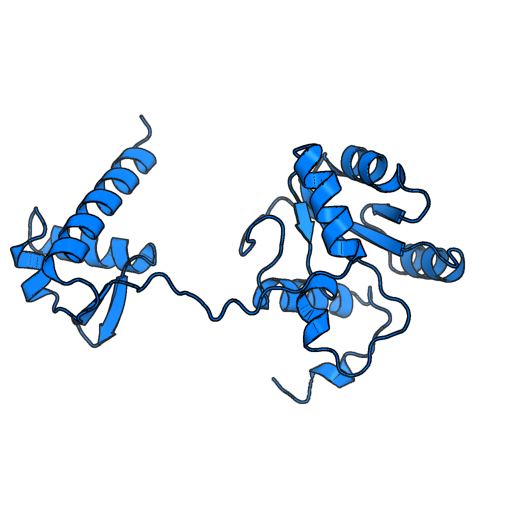OM 751 C CA . GLU A 1 92 ? -16.722 -0.666 -7.576 1.00 89.25 92 GLU A CA 1
ATOM 752 C C . GLU A 1 92 ? -17.325 0.742 -7.428 1.00 89.25 92 GLU A C 1
ATOM 754 O O . GLU A 1 92 ? -18.053 1.185 -8.313 1.00 89.25 92 GLU A O 1
ATOM 759 N N . GLU A 1 93 ? -16.958 1.473 -6.372 1.00 86.44 93 GLU A N 1
ATOM 760 C CA . GLU A 1 93 ? -17.392 2.860 -6.132 1.00 86.44 93 GLU A CA 1
ATOM 761 C C . GLU A 1 93 ? -16.530 3.909 -6.866 1.00 86.44 93 GLU A C 1
ATOM 763 O O . GLU A 1 93 ? -16.829 5.101 -6.834 1.00 86.44 93 GLU A O 1
ATOM 768 N N . GLY A 1 94 ? -15.463 3.496 -7.561 1.00 80.88 94 GLY A N 1
ATOM 769 C CA . GLY A 1 94 ? -14.588 4.407 -8.309 1.00 80.88 94 GLY A CA 1
ATOM 770 C C . GLY A 1 94 ? -13.708 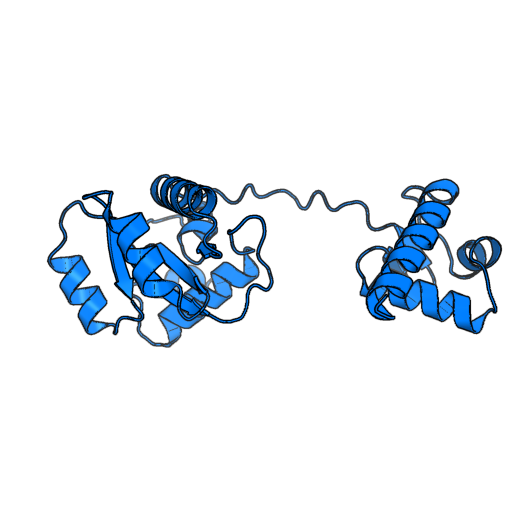5.307 -7.431 1.00 80.88 94 GLY A C 1
ATOM 771 O O . GLY A 1 94 ? -13.243 6.349 -7.893 1.00 80.88 94 GLY A O 1
ATOM 772 N N . ILE A 1 95 ? -13.467 4.910 -6.182 1.00 85.69 95 ILE A N 1
ATOM 773 C CA . ILE A 1 95 ? -12.627 5.639 -5.228 1.00 85.69 95 ILE A CA 1
ATOM 774 C C . ILE A 1 95 ? -11.149 5.369 -5.549 1.00 85.69 95 ILE A C 1
ATOM 776 O O . ILE A 1 95 ? -10.757 4.239 -5.840 1.00 85.69 95 ILE A O 1
ATOM 780 N N . TYR A 1 96 ? -10.298 6.397 -5.488 1.00 83.62 96 TYR A N 1
ATOM 781 C CA . TYR A 1 96 ? -8.846 6.237 -5.627 1.00 83.62 96 TYR A CA 1
ATOM 782 C C . TYR A 1 96 ? -8.207 5.897 -4.279 1.00 83.62 96 TYR A C 1
ATOM 784 O O . TYR A 1 96 ? -8.257 6.690 -3.338 1.00 83.62 96 TYR A O 1
ATOM 792 N N . PHE A 1 97 ? -7.555 4.736 -4.203 1.00 92.00 97 PHE A N 1
ATOM 793 C CA . PHE A 1 97 ? -7.003 4.210 -2.955 1.00 92.00 97 PHE A CA 1
ATOM 794 C C . PHE A 1 97 ? -5.665 3.485 -3.135 1.00 92.00 97 PHE A C 1
ATOM 796 O O . PHE A 1 97 ? -5.233 3.182 -4.252 1.00 92.00 97 PHE A O 1
ATOM 803 N N . ILE A 1 98 ? -5.010 3.205 -2.007 1.00 93.88 98 ILE A N 1
ATOM 804 C CA . ILE A 1 98 ? -3.771 2.433 -1.918 1.00 93.88 98 ILE A CA 1
ATOM 805 C C . ILE A 1 98 ? -3.823 1.554 -0.674 1.00 93.88 98 ILE A C 1
ATOM 807 O O . ILE A 1 98 ? -3.732 2.062 0.443 1.00 93.88 98 ILE A O 1
ATOM 811 N N . ILE A 1 99 ? -3.919 0.243 -0.871 1.00 94.88 99 ILE A N 1
ATOM 812 C CA . ILE A 1 99 ? -3.717 -0.747 0.191 1.00 94.88 99 ILE A CA 1
ATOM 813 C C . ILE A 1 99 ? -2.215 -0.980 0.342 1.00 94.88 99 ILE A C 1
ATOM 815 O O . ILE A 1 99 ? -1.514 -1.189 -0.653 1.00 94.88 99 ILE A O 1
ATOM 819 N N . THR A 1 100 ? -1.713 -0.907 1.570 1.00 93.06 100 THR A N 1
ATOM 820 C CA . THR A 1 100 ? -0.273 -0.884 1.852 1.00 93.06 100 THR A CA 1
ATOM 821 C C . THR A 1 100 ? 0.038 -1.503 3.222 1.00 93.06 100 THR A C 1
ATOM 823 O O . THR A 1 100 ? -0.836 -2.059 3.883 1.00 93.06 100 THR A O 1
ATOM 826 N N . GLY A 1 101 ? 1.294 -1.425 3.660 1.00 90.12 101 GLY A N 1
ATOM 827 C CA . GLY A 1 101 ? 1.733 -1.927 4.958 1.00 90.12 101 GLY A CA 1
ATOM 828 C C . GLY A 1 101 ? 1.630 -3.449 5.075 1.00 90.12 101 GLY A C 1
ATOM 829 O O . GLY A 1 101 ? 2.030 -4.178 4.164 1.00 90.12 101 GLY A O 1
ATOM 830 N N . LEU A 1 102 ? 1.114 -3.937 6.207 1.00 88.12 102 LEU A N 1
ATOM 831 C CA . LEU A 1 102 ? 1.072 -5.373 6.493 1.00 88.12 102 LEU A CA 1
ATOM 832 C C . LEU A 1 102 ? 0.208 -6.161 5.509 1.00 88.12 102 LEU A C 1
ATOM 834 O O . LEU A 1 102 ? 0.580 -7.283 5.203 1.00 88.12 102 LEU A O 1
ATOM 838 N N . ASP A 1 103 ? -0.846 -5.581 4.928 1.00 89.12 103 ASP A N 1
ATOM 839 C CA . ASP A 1 103 ? -1.649 -6.257 3.897 1.00 89.12 103 ASP A CA 1
ATOM 840 C C . ASP A 1 103 ? -0.839 -6.710 2.682 1.00 89.12 103 ASP A C 1
ATOM 842 O O . ASP A 1 103 ? -1.182 -7.698 2.042 1.00 89.12 103 ASP A O 1
ATOM 846 N N . VAL A 1 104 ? 0.231 -5.983 2.361 1.00 88.62 104 VAL A N 1
ATOM 847 C CA . VAL A 1 104 ? 1.135 -6.281 1.243 1.00 88.62 104 VAL A CA 1
ATOM 848 C C . VAL A 1 104 ? 2.311 -7.145 1.699 1.00 88.62 104 VAL A C 1
ATOM 850 O O . VAL A 1 104 ? 2.801 -7.988 0.949 1.00 88.62 104 VAL A O 1
ATOM 853 N N . LEU A 1 105 ? 2.772 -6.937 2.932 1.00 86.94 105 LEU A N 1
ATOM 854 C CA . LEU A 1 105 ? 3.973 -7.569 3.475 1.00 86.94 105 LEU A CA 1
ATOM 855 C C . LEU A 1 105 ? 3.694 -8.892 4.201 1.00 86.94 105 LEU A C 1
ATOM 857 O O . LEU A 1 105 ? 4.637 -9.560 4.622 1.00 86.94 105 LEU A O 1
ATOM 861 N N . ILE A 1 106 ? 2.425 -9.290 4.333 1.00 80.25 106 ILE A N 1
ATOM 862 C CA . ILE A 1 106 ? 1.993 -10.417 5.169 1.00 80.25 106 ILE A CA 1
ATOM 863 C C . ILE A 1 106 ? 2.678 -11.738 4.810 1.00 80.25 106 ILE A C 1
ATOM 865 O O . ILE A 1 106 ? 2.970 -12.546 5.683 1.00 80.25 106 ILE A O 1
ATOM 869 N N . VAL A 1 107 ? 3.007 -11.930 3.530 1.00 77.06 107 VAL A N 1
ATOM 870 C CA . VAL A 1 107 ? 3.690 -13.132 3.024 1.00 77.06 107 VAL A CA 1
ATOM 871 C C . VAL A 1 107 ? 5.118 -13.287 3.543 1.00 77.06 107 VAL A C 1
ATOM 873 O O . VAL A 1 107 ? 5.686 -14.372 3.452 1.00 77.06 107 VAL A O 1
ATOM 876 N N . PHE A 1 108 ? 5.703 -12.216 4.079 1.00 77.88 108 PHE A N 1
ATOM 877 C CA . PHE A 1 108 ? 7.038 -12.216 4.667 1.00 77.88 108 PHE A CA 1
ATOM 878 C C . PHE A 1 108 ? 7.005 -12.346 6.197 1.00 77.88 108 PHE A C 1
ATOM 880 O O . PHE A 1 108 ? 8.061 -12.480 6.813 1.00 77.88 108 PHE A O 1
ATOM 887 N N . ALA A 1 109 ? 5.822 -12.311 6.823 1.00 69.94 109 ALA A N 1
ATOM 888 C CA . ALA A 1 109 ? 5.678 -12.429 8.268 1.00 69.94 109 ALA A CA 1
ATOM 889 C C . ALA A 1 109 ? 5.641 -13.909 8.688 1.00 69.94 109 ALA A C 1
ATOM 891 O O . ALA A 1 109 ? 4.747 -14.659 8.302 1.00 69.94 109 ALA A O 1
ATOM 892 N N . HIS A 1 110 ? 6.615 -14.339 9.497 1.00 60.81 110 HIS A N 1
ATOM 893 C CA . HIS A 1 110 ? 6.666 -15.705 10.038 1.00 60.81 110 HIS A CA 1
ATOM 894 C C . HIS A 1 110 ? 5.753 -15.898 11.255 1.00 60.81 110 HIS A C 1
ATOM 896 O O . HIS A 1 110 ? 5.158 -16.962 11.424 1.00 60.81 110 HIS A O 1
ATOM 902 N N . HIS A 1 111 ? 5.629 -14.864 12.084 1.00 60.88 111 HIS A N 1
ATOM 903 C CA . HIS A 1 111 ? 4.689 -14.805 13.190 1.00 60.88 111 HIS A CA 1
ATOM 904 C C . HIS A 1 111 ? 3.730 -13.657 12.910 1.00 60.88 111 HIS A C 1
ATOM 906 O O . HIS A 1 111 ? 4.122 -12.493 12.914 1.00 60.88 111 HIS A O 1
ATOM 912 N N . LEU A 1 112 ? 2.473 -13.986 12.602 1.00 58.72 112 LEU A N 1
ATOM 913 C CA . LEU A 1 112 ? 1.454 -12.955 12.512 1.00 58.72 112 LEU A CA 1
ATOM 914 C C . LEU A 1 112 ? 1.020 -12.583 13.922 1.00 58.72 112 LEU A C 1
ATOM 916 O O . LEU A 1 112 ? 0.644 -13.467 14.701 1.00 58.72 112 LEU A O 1
ATOM 920 N N . PRO A 1 113 ? 0.963 -11.293 14.245 1.00 59.06 113 PRO A N 1
ATOM 921 C CA . PRO A 1 113 ? 0.145 -10.894 15.359 1.00 59.06 113 PRO A CA 1
ATOM 922 C C . PRO A 1 113 ? -1.319 -11.174 15.040 1.00 59.06 113 PRO A C 1
ATOM 924 O O . PRO A 1 113 ? -1.804 -10.880 13.950 1.00 59.06 113 PRO A O 1
ATOM 927 N N . PHE A 1 114 ? -2.027 -11.740 16.016 1.00 55.44 114 PHE A N 1
ATOM 928 C CA . PHE A 1 114 ? -3.421 -12.167 15.873 1.00 55.44 114 PHE A CA 1
ATOM 929 C C . PHE A 1 114 ? -4.381 -11.042 15.450 1.00 55.44 114 PHE A C 1
ATOM 931 O O . PHE A 1 114 ? -5.492 -11.337 15.020 1.00 55.44 114 PHE A O 1
ATOM 938 N N . ARG A 1 115 ? -3.978 -9.770 15.596 1.00 64.25 115 ARG A N 1
ATOM 939 C CA . ARG A 1 115 ? -4.717 -8.584 15.151 1.00 64.25 115 ARG A CA 1
ATOM 940 C C . ARG A 1 115 ? -3.747 -7.491 14.711 1.00 64.25 115 ARG A C 1
ATOM 942 O O . ARG A 1 115 ? -2.857 -7.114 15.472 1.00 64.25 115 ARG A O 1
ATOM 949 N N . PHE A 1 116 ? -3.948 -6.967 13.511 1.00 80.38 116 PHE A N 1
ATOM 950 C CA . PHE A 1 116 ? -3.322 -5.743 13.019 1.00 80.38 116 PHE A CA 1
ATOM 951 C C . PHE A 1 116 ? -4.388 -4.895 12.317 1.00 80.38 116 PHE A C 1
ATOM 953 O O . PHE A 1 116 ? -5.471 -5.393 12.029 1.00 80.38 116 PHE A O 1
ATOM 960 N N . PHE A 1 117 ? -4.110 -3.615 12.075 1.00 87.06 117 PHE A N 1
ATOM 961 C CA . PHE A 1 117 ? -5.022 -2.761 11.319 1.00 87.06 117 PHE A CA 1
ATOM 962 C C . PHE A 1 117 ? -4.631 -2.708 9.842 1.00 87.06 117 PHE A C 1
ATOM 964 O O . PHE A 1 117 ? -3.448 -2.678 9.498 1.00 87.06 117 PHE A O 1
ATOM 971 N N . HIS A 1 118 ? -5.627 -2.613 8.972 1.00 92.06 118 HIS A N 1
ATOM 972 C CA . HIS A 1 118 ? -5.433 -2.418 7.543 1.00 92.06 118 HIS A CA 1
ATOM 973 C C . HIS A 1 118 ? -5.098 -0.955 7.262 1.00 92.06 118 HIS A C 1
ATOM 975 O O . HIS A 1 118 ? -5.849 -0.055 7.641 1.00 92.06 118 HIS A O 1
ATOM 981 N N . LEU A 1 119 ? -3.965 -0.700 6.609 1.00 93.44 119 LEU A N 1
ATOM 982 C CA . LEU A 1 119 ? -3.532 0.656 6.276 1.00 93.44 119 LEU A CA 1
ATOM 983 C C . LEU A 1 119 ? -3.975 1.008 4.857 1.00 93.44 119 LEU A C 1
ATOM 985 O O . LEU A 1 119 ? -3.549 0.382 3.882 1.00 93.44 119 LEU A O 1
ATOM 989 N N . LEU A 1 120 ? -4.805 2.042 4.749 1.00 95.94 120 LEU A N 1
ATOM 990 C CA . LEU A 1 120 ? -5.366 2.489 3.485 1.00 95.94 120 LEU A CA 1
ATOM 991 C C . LEU A 1 120 ? -5.096 3.978 3.280 1.00 95.94 120 LEU A C 1
ATOM 993 O O . LEU A 1 120 ? -5.527 4.814 4.076 1.00 95.94 120 LEU A O 1
ATOM 997 N N . TYR A 1 121 ? -4.432 4.322 2.177 1.00 94.69 121 TYR A N 1
ATOM 998 C CA . TYR A 1 121 ? -4.372 5.709 1.728 1.00 94.69 121 TYR A CA 1
ATOM 999 C C . TYR A 1 121 ? -5.488 6.013 0.734 1.00 94.69 121 TYR A C 1
ATOM 1001 O O . TYR A 1 121 ? -5.738 5.221 -0.173 1.00 94.69 121 TYR A O 1
ATOM 1009 N N . VAL A 1 122 ? -6.099 7.188 0.859 1.00 91.75 122 VAL A N 1
ATOM 1010 C CA . VAL A 1 122 ? -7.183 7.666 -0.017 1.00 91.75 122 VAL A CA 1
ATOM 1011 C C . VAL A 1 122 ? -6.920 9.090 -0.479 1.00 91.75 122 VAL A C 1
ATOM 1013 O O . VAL A 1 122 ? -6.107 9.797 0.117 1.00 91.75 122 VAL A O 1
ATOM 1016 N N . GLU A 1 123 ? -7.578 9.533 -1.545 1.00 85.81 123 GLU A N 1
ATOM 1017 C CA . GLU A 1 123 ? -7.446 10.919 -1.991 1.00 85.81 123 GLU A CA 1
ATOM 1018 C C . GLU A 1 123 ? -7.976 11.884 -0.917 1.00 85.81 123 GLU A C 1
ATOM 1020 O O . GLU A 1 123 ? -8.998 11.628 -0.280 1.00 85.81 123 GLU A O 1
ATOM 1025 N N . LYS A 1 124 ? -7.285 13.008 -0.697 1.00 81.81 124 LYS A N 1
ATOM 1026 C CA . LYS A 1 124 ? -7.809 14.077 0.168 1.00 81.81 124 LYS A CA 1
ATOM 1027 C C . LYS A 1 124 ? -9.214 14.496 -0.274 1.00 81.81 124 LYS A C 1
ATOM 1029 O O . LYS A 1 124 ? -9.413 14.729 -1.461 1.00 81.81 124 LYS A O 1
ATOM 1034 N N . ALA A 1 125 ? -10.114 14.697 0.685 1.00 88.62 125 ALA A N 1
ATOM 1035 C CA . ALA A 1 125 ? -11.547 14.952 0.491 1.00 88.62 125 ALA A CA 1
ATOM 1036 C C . ALA A 1 125 ? -12.393 13.735 0.054 1.00 88.62 125 ALA A C 1
ATOM 1038 O O . ALA A 1 125 ? -13.574 13.904 -0.243 1.00 88.62 125 ALA A O 1
ATOM 1039 N N . SER A 1 126 ? -11.829 12.521 0.023 1.00 88.75 126 SER A N 1
ATOM 1040 C CA . SER A 1 126 ? -12.582 11.269 -0.192 1.00 88.75 126 SER A CA 1
ATOM 1041 C C . SER A 1 126 ? -12.713 10.410 1.074 1.00 88.75 126 SER A C 1
ATOM 1043 O O . SER A 1 126 ? -13.205 9.286 1.011 1.00 88.75 126 SER A O 1
ATOM 1045 N N . GLU A 1 127 ? -12.272 10.917 2.228 1.00 94.69 127 GLU A N 1
ATOM 1046 C CA . GLU A 1 127 ? -12.167 10.175 3.486 1.00 94.69 127 GLU A CA 1
ATOM 1047 C C . GLU A 1 127 ? -13.539 9.732 4.002 1.00 94.69 127 GLU A C 1
ATOM 1049 O O . GLU A 1 127 ? -13.733 8.550 4.276 1.00 94.69 127 GLU A O 1
ATOM 1054 N N . GLU A 1 128 ? -14.493 10.665 4.077 1.00 94.50 128 GLU A N 1
ATOM 1055 C CA . GLU A 1 128 ? -15.859 10.404 4.551 1.00 94.50 128 GLU A CA 1
ATOM 1056 C C . GLU A 1 128 ? -16.574 9.411 3.632 1.00 94.50 128 GLU A C 1
ATOM 1058 O O . GLU A 1 128 ? -17.077 8.391 4.094 1.00 94.50 128 GLU A O 1
ATOM 1063 N N . TRP A 1 129 ? -16.519 9.632 2.314 1.00 94.62 129 TRP A N 1
ATOM 1064 C CA . TRP A 1 129 ? -17.124 8.717 1.343 1.00 94.62 129 TRP A CA 1
ATOM 1065 C C . TRP A 1 129 ? -16.484 7.320 1.387 1.00 94.62 129 TRP A C 1
ATOM 1067 O O . TRP A 1 129 ? -17.176 6.304 1.275 1.00 94.62 129 TRP A O 1
ATOM 1077 N N . THR A 1 130 ? -15.168 7.243 1.604 1.00 95.44 130 THR A N 1
ATOM 1078 C CA . THR A 1 130 ? -14.482 5.959 1.785 1.00 95.44 130 THR A CA 1
ATOM 1079 C C . THR A 1 130 ? -14.952 5.254 3.053 1.00 95.44 130 THR A C 1
ATOM 1081 O O . THR A 1 130 ? -15.265 4.064 3.002 1.00 95.44 130 THR A O 1
ATOM 1084 N N . GLN A 1 131 ? -15.016 5.968 4.178 1.00 97.12 131 GLN A N 1
ATOM 1085 C CA . GLN A 1 131 ? -15.506 5.420 5.440 1.00 97.12 131 GLN A CA 1
ATOM 1086 C C . GLN A 1 131 ? -16.938 4.903 5.289 1.00 97.12 131 GLN A C 1
ATOM 1088 O O . GLN A 1 131 ? -17.192 3.744 5.602 1.00 97.12 131 GLN A O 1
ATOM 1093 N N . GLU A 1 132 ? -17.847 5.712 4.742 1.00 96.81 132 GLU A N 1
ATOM 1094 C CA . GLU A 1 132 ? -19.236 5.313 4.497 1.00 96.81 132 GLU A CA 1
ATOM 1095 C C . GLU A 1 132 ? -19.332 4.076 3.605 1.00 96.81 132 GLU A C 1
ATOM 1097 O O . GLU A 1 132 ? -20.158 3.203 3.847 1.00 96.81 132 GLU A O 1
ATOM 1102 N N . THR A 1 133 ? -18.488 3.979 2.577 1.00 96.25 133 THR A N 1
ATOM 1103 C CA . THR A 1 133 ? -18.458 2.829 1.667 1.00 96.25 133 THR A CA 1
ATOM 1104 C C . THR A 1 133 ? -18.045 1.547 2.385 1.00 96.25 133 THR A C 1
ATOM 1106 O O . THR A 1 133 ? -18.684 0.510 2.204 1.00 96.25 133 THR A O 1
ATOM 1109 N N . LEU A 1 134 ? -16.981 1.605 3.188 1.00 96.62 134 LEU A N 1
ATOM 1110 C CA . LEU A 1 134 ? -16.421 0.433 3.863 1.00 96.62 134 LEU A CA 1
ATOM 1111 C C . LEU A 1 134 ? -17.268 0.001 5.065 1.00 96.62 134 LEU A C 1
ATOM 1113 O O . LEU A 1 134 ? -17.500 -1.192 5.240 1.00 96.62 134 LEU A O 1
ATOM 1117 N N . GLU A 1 135 ? -17.798 0.947 5.841 1.00 95.69 135 GLU A N 1
ATOM 1118 C CA . GLU A 1 135 ? -18.624 0.670 7.026 1.00 95.69 135 GLU A CA 1
ATOM 1119 C C . GLU A 1 135 ? -20.063 0.229 6.692 1.00 95.69 135 GLU A C 1
ATOM 1121 O O . GLU A 1 135 ? -20.837 -0.098 7.591 1.00 95.69 135 GLU A O 1
ATOM 1126 N N . ARG A 1 136 ? -20.430 0.129 5.402 1.00 95.12 136 ARG A N 1
ATOM 1127 C CA . ARG A 1 136 ? -21.609 -0.659 4.978 1.00 95.12 136 ARG A CA 1
ATOM 1128 C C . ARG A 1 136 ? -21.484 -2.125 5.399 1.00 95.12 136 ARG A C 1
ATOM 1130 O O . ARG A 1 136 ? -22.500 -2.797 5.574 1.00 95.12 136 ARG A O 1
ATOM 1137 N N . ASP A 1 137 ? -20.258 -2.628 5.530 1.00 94.19 137 ASP A N 1
ATOM 1138 C CA . ASP A 1 137 ? -19.985 -3.928 6.125 1.00 94.19 137 ASP A CA 1
ATOM 1139 C C . ASP A 1 137 ? -19.805 -3.788 7.645 1.00 94.19 137 ASP A C 1
ATOM 1141 O O . ASP A 1 137 ? -18.840 -3.161 8.084 1.00 94.19 137 ASP A O 1
ATOM 1145 N N . PRO A 1 138 ? -20.668 -4.412 8.470 1.00 90.81 138 PRO A N 1
ATOM 1146 C CA . PRO A 1 138 ? -20.593 -4.292 9.927 1.00 90.81 138 PRO A CA 1
ATOM 1147 C C . PRO A 1 138 ? -19.320 -4.898 10.541 1.00 90.81 138 PRO A C 1
ATOM 1149 O O . PRO A 1 138 ? -19.058 -4.679 11.723 1.00 90.81 138 PRO A O 1
ATOM 1152 N N . HIS A 1 139 ? -18.536 -5.662 9.773 1.00 91.88 139 HIS A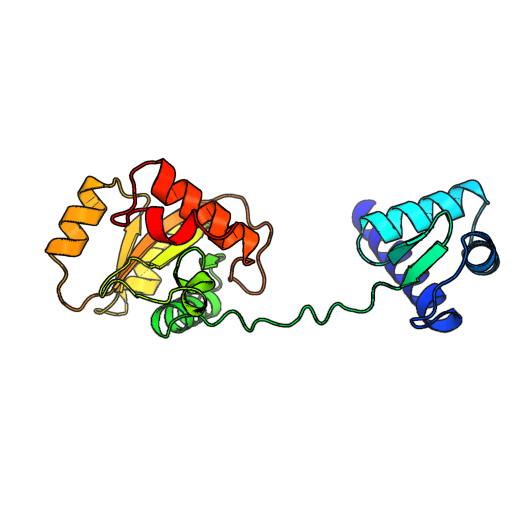 N 1
ATOM 1153 C CA . HIS A 1 139 ? -17.263 -6.232 10.223 1.00 91.88 139 HIS A CA 1
ATOM 1154 C C . HIS A 1 139 ? -16.061 -5.329 9.943 1.00 91.88 139 HIS A C 1
ATOM 1156 O O . HIS A 1 139 ? -14.950 -5.702 10.311 1.00 91.88 139 HIS A O 1
ATOM 1162 N N . LEU A 1 140 ? -16.252 -4.168 9.312 1.00 93.38 140 LEU A N 1
ATOM 1163 C CA . LEU A 1 140 ? -15.187 -3.207 9.043 1.00 93.38 140 LEU A CA 1
ATOM 1164 C C . LEU A 1 140 ? -15.418 -1.934 9.855 1.00 93.38 140 LEU A C 1
ATOM 1166 O O . LEU A 1 140 ? -16.525 -1.399 9.894 1.00 93.38 140 LEU A O 1
ATOM 1170 N N . ARG A 1 141 ? -14.356 -1.421 10.478 1.00 93.56 141 ARG A N 1
ATOM 1171 C CA . ARG A 1 141 ? -14.375 -0.129 11.171 1.00 93.56 141 ARG A CA 1
ATOM 1172 C C . ARG A 1 141 ? -13.279 0.768 10.637 1.00 93.56 141 ARG A C 1
ATOM 1174 O O . ARG A 1 141 ? -12.107 0.411 10.707 1.00 93.56 141 ARG A O 1
ATOM 1181 N N . CYS A 1 142 ? -13.640 1.956 10.172 1.00 94.69 142 CYS A N 1
ATOM 1182 C CA . CYS A 1 142 ? -12.689 2.924 9.653 1.00 94.69 142 CYS A CA 1
ATOM 1183 C C . CYS A 1 142 ? -12.406 4.023 10.676 1.00 94.69 142 CYS A C 1
ATOM 1185 O O . CYS A 1 142 ? -13.310 4.578 11.297 1.00 94.69 142 CYS A O 1
ATOM 1187 N N . LEU A 1 143 ? -11.133 4.377 10.809 1.00 93.75 143 LEU A N 1
ATOM 1188 C CA . LEU A 1 143 ? -10.683 5.549 11.546 1.00 93.75 143 LEU A CA 1
ATOM 1189 C C . LEU A 1 143 ? -9.986 6.503 10.576 1.00 93.75 143 LEU A C 1
ATOM 1191 O O . LEU A 1 143 ? -9.020 6.109 9.921 1.00 93.75 143 LEU A O 1
ATOM 1195 N N . ILE A 1 144 ? -10.462 7.746 10.489 1.00 94.88 144 ILE A N 1
ATOM 1196 C CA . ILE A 1 144 ? -9.890 8.779 9.616 1.00 94.88 144 ILE A CA 1
ATOM 1197 C C . ILE A 1 144 ? -8.778 9.517 10.351 1.00 94.88 144 ILE A C 1
ATOM 1199 O O . ILE A 1 144 ? -9.015 10.112 11.396 1.00 94.88 144 ILE A O 1
ATOM 1203 N N . ASP A 1 145 ? -7.575 9.456 9.784 1.00 91.75 145 ASP A N 1
ATOM 1204 C CA . ASP A 1 145 ? -6.339 10.047 10.300 1.00 91.75 145 ASP A CA 1
ATOM 1205 C C . ASP A 1 145 ? -6.178 9.952 11.835 1.00 91.75 145 ASP A C 1
ATOM 1207 O O . ASP A 1 145 ? -5.870 10.950 12.491 1.00 91.75 145 ASP A O 1
ATOM 1211 N N . PRO A 1 146 ? -6.383 8.765 12.442 1.00 90.75 146 PRO A N 1
ATOM 1212 C CA . PRO A 1 146 ? -6.428 8.633 13.887 1.00 90.75 146 PRO A CA 1
ATOM 1213 C C . PRO A 1 146 ? -5.061 8.847 14.527 1.00 90.75 146 PRO A C 1
ATOM 1215 O O . PRO A 1 146 ? -4.000 8.574 13.950 1.00 90.75 146 PRO A O 1
ATOM 1218 N N . THR A 1 147 ? -5.112 9.243 15.789 1.00 85.38 147 THR A N 1
ATOM 1219 C CA . THR A 1 147 ? -3.993 9.188 16.722 1.00 85.38 147 THR A CA 1
ATOM 1220 C C . THR A 1 147 ? -3.788 7.765 17.252 1.00 85.38 147 THR A C 1
ATOM 1222 O O . THR A 1 147 ? -4.721 6.963 17.337 1.00 85.38 147 THR A O 1
ATOM 1225 N N . ARG A 1 148 ? -2.578 7.459 17.737 1.00 79.31 148 ARG A N 1
ATOM 1226 C CA . ARG A 1 148 ? -2.266 6.187 18.419 1.00 79.31 148 ARG A CA 1
ATOM 1227 C C . ARG A 1 148 ? -3.277 5.812 19.509 1.00 79.31 148 ARG A C 1
ATOM 1229 O O . ARG A 1 148 ? -3.623 4.643 19.665 1.00 79.31 148 ARG A O 1
ATOM 1236 N N . ARG A 1 149 ? -3.722 6.794 20.300 1.00 80.88 149 ARG A N 1
ATOM 1237 C CA . ARG A 1 149 ? -4.653 6.551 21.409 1.00 80.88 149 ARG A CA 1
ATOM 1238 C C . ARG A 1 149 ? -6.005 6.070 20.887 1.00 80.88 149 ARG A C 1
ATOM 1240 O O . ARG A 1 149 ? -6.571 5.155 21.469 1.00 80.88 149 ARG A O 1
ATOM 1247 N N . GLU A 1 150 ? -6.486 6.646 19.792 1.00 86.81 150 GLU A N 1
ATOM 1248 C CA . GLU A 1 150 ? -7.746 6.247 19.158 1.00 86.81 150 GLU A CA 1
ATOM 1249 C C . GLU A 1 150 ? -7.649 4.859 18.526 1.00 86.81 150 GLU A C 1
ATOM 1251 O O . GLU A 1 150 ? -8.576 4.065 18.686 1.00 86.81 150 GLU A O 1
ATOM 1256 N N . ILE A 1 151 ? -6.514 4.528 17.897 1.00 85.00 151 ILE A N 1
ATOM 1257 C CA . ILE A 1 151 ? -6.249 3.176 17.379 1.00 85.00 151 ILE A CA 1
ATOM 1258 C C . ILE A 1 151 ? -6.269 2.157 18.526 1.00 85.00 151 ILE A C 1
ATOM 1260 O O . ILE A 1 151 ? -6.967 1.152 18.432 1.00 85.00 151 ILE A O 1
ATOM 1264 N N . SER A 1 152 ? -5.553 2.429 19.625 1.00 80.00 152 SER A N 1
ATOM 1265 C CA . S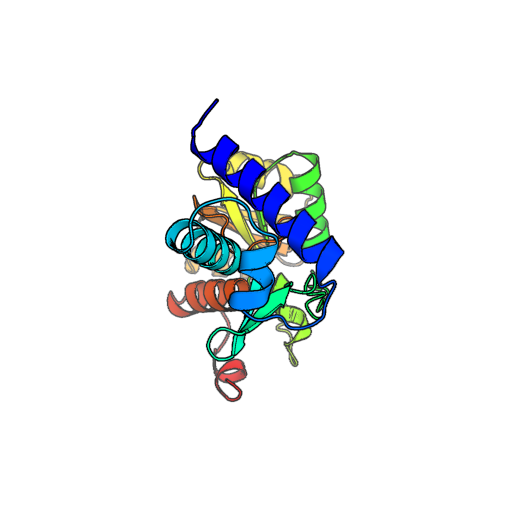ER A 1 152 ? -5.488 1.529 20.788 1.00 80.00 152 SER A CA 1
ATOM 1266 C C . SER A 1 152 ? -6.862 1.314 21.420 1.00 80.00 152 SER A C 1
ATOM 1268 O O . SER A 1 152 ? -7.267 0.175 21.614 1.00 80.00 152 SER A O 1
ATOM 1270 N N . ILE A 1 153 ? -7.600 2.399 21.689 1.00 82.38 153 ILE A N 1
ATOM 1271 C CA . ILE A 1 153 ? -8.952 2.321 22.260 1.00 82.38 153 ILE A CA 1
ATOM 1272 C C . ILE A 1 153 ? -9.867 1.515 21.337 1.00 82.38 153 ILE A C 1
ATOM 1274 O O . ILE A 1 153 ? -10.589 0.637 21.799 1.00 82.38 153 ILE A O 1
ATOM 1278 N N . SER A 1 154 ? -9.819 1.786 20.032 1.00 84.00 154 SER A N 1
ATOM 1279 C CA . SER A 1 154 ? -10.668 1.085 19.070 1.00 84.00 154 SER A CA 1
ATOM 1280 C C . SER A 1 154 ? -10.326 -0.399 19.022 1.00 84.00 154 SER A C 1
ATOM 1282 O O . SER A 1 154 ? -11.231 -1.217 19.148 1.00 84.00 154 SER A O 1
ATOM 1284 N N . SER A 1 155 ? -9.040 -0.750 18.939 1.00 77.62 155 SER A N 1
ATOM 1285 C CA . SER A 1 155 ? -8.559 -2.138 18.924 1.00 77.62 155 SER A CA 1
ATOM 1286 C C . SER A 1 155 ? -8.996 -2.936 20.160 1.00 77.62 155 SER A C 1
ATOM 1288 O O . SER A 1 155 ? -9.332 -4.114 20.042 1.00 77.62 155 SER A O 1
ATOM 1290 N N . ASP A 1 156 ? -9.017 -2.306 21.336 1.00 75.00 156 ASP A N 1
ATOM 1291 C CA . ASP A 1 156 ? -9.452 -2.953 22.579 1.00 75.00 156 ASP A CA 1
ATOM 1292 C C . ASP A 1 156 ? -10.980 -3.137 22.630 1.00 75.00 156 ASP A C 1
ATOM 1294 O O . ASP A 1 156 ? -11.477 -4.135 23.154 1.00 75.00 156 ASP A O 1
ATOM 1298 N N . MET A 1 157 ? -11.738 -2.189 22.065 1.00 71.25 157 MET A N 1
ATOM 1299 C CA . MET A 1 157 ? -13.206 -2.182 22.096 1.00 71.25 157 MET A CA 1
ATOM 1300 C C . MET A 1 157 ? -13.860 -3.010 20.982 1.00 71.25 157 MET A C 1
ATOM 1302 O O . MET A 1 157 ? -15.002 -3.441 21.136 1.00 71.25 157 MET A O 1
ATOM 1306 N N . THR A 1 158 ? -13.168 -3.245 19.866 1.00 65.44 158 THR A N 1
ATOM 1307 C CA . THR A 1 158 ? -13.709 -3.989 18.719 1.00 65.44 158 THR A CA 1
ATOM 1308 C C . THR A 1 158 ? -13.238 -5.441 18.720 1.00 65.44 158 THR A C 1
ATOM 1310 O O . THR A 1 158 ? -12.239 -5.821 18.114 1.00 65.44 158 THR A O 1
ATOM 1313 N N . GLN A 1 159 ? -13.981 -6.306 19.414 1.00 69.56 159 GLN A N 1
ATOM 1314 C CA . GLN A 1 159 ? -13.817 -7.749 19.245 1.00 69.56 159 GLN A CA 1
ATOM 1315 C C . GLN A 1 159 ? -14.568 -8.222 17.993 1.00 69.56 159 GLN A C 1
ATOM 1317 O O . GLN A 1 159 ? -15.783 -8.080 17.914 1.00 69.56 159 GLN A O 1
ATOM 1322 N N . GLY A 1 160 ? -13.845 -8.816 17.037 1.00 75.62 160 GLY A N 1
ATOM 1323 C CA . GLY A 1 160 ? -14.437 -9.419 15.833 1.00 75.62 160 GLY A CA 1
ATOM 1324 C C . GLY A 1 160 ? -14.727 -8.445 14.685 1.00 75.62 160 GLY A C 1
ATOM 1325 O O . GLY A 1 160 ? -15.437 -8.818 13.757 1.00 75.62 160 GLY A O 1
ATOM 1326 N N . VAL A 1 161 ? -14.189 -7.225 14.748 1.00 86.94 161 VAL A N 1
ATOM 1327 C CA . VAL A 1 161 ? -14.277 -6.215 13.685 1.00 86.94 161 VAL A CA 1
ATOM 1328 C C . VAL A 1 161 ? -12.859 -5.865 13.246 1.00 86.94 161 VAL A C 1
ATOM 1330 O O . VAL A 1 161 ? -11.974 -5.695 14.085 1.00 86.94 161 VAL A O 1
ATOM 1333 N N . GLU A 1 162 ? -12.654 -5.768 11.940 1.00 90.06 162 GLU A N 1
ATOM 1334 C CA . GLU A 1 162 ? -11.372 -5.429 11.337 1.00 90.06 162 GLU A CA 1
ATOM 1335 C C . GLU A 1 162 ? -11.197 -3.913 11.308 1.00 90.06 162 GLU A C 1
ATOM 1337 O O . GLU A 1 162 ? -12.043 -3.169 10.797 1.00 90.06 162 GLU A O 1
ATOM 1342 N N . LEU A 1 163 ? -10.088 -3.445 11.879 1.00 91.25 163 LEU A N 1
ATOM 1343 C CA . LEU A 1 163 ? -9.790 -2.024 11.974 1.00 91.25 163 LEU A CA 1
ATOM 1344 C C . LEU A 1 163 ? -9.063 -1.549 10.716 1.00 91.25 163 LEU A C 1
ATOM 1346 O O . LEU A 1 163 ? -8.045 -2.117 10.327 1.00 91.25 163 LEU A O 1
ATOM 1350 N N . ILE A 1 164 ? -9.545 -0.466 10.117 1.00 93.88 164 ILE A N 1
ATOM 1351 C CA . ILE A 1 164 ? -8.962 0.173 8.939 1.00 93.88 164 ILE A CA 1
ATOM 1352 C C . ILE A 1 164 ? -8.526 1.585 9.324 1.00 93.88 164 ILE A C 1
ATOM 1354 O O . ILE A 1 164 ? -9.335 2.413 9.746 1.00 93.88 164 ILE A O 1
ATOM 1358 N N . VAL A 1 165 ? -7.244 1.880 9.148 1.00 93.62 165 VAL A N 1
ATOM 1359 C CA . VAL A 1 165 ? -6.685 3.220 9.324 1.00 93.62 165 VAL A CA 1
ATOM 1360 C C . VAL A 1 165 ? -6.659 3.913 7.967 1.00 93.62 165 VAL A C 1
ATOM 1362 O O . VAL A 1 165 ? -5.912 3.522 7.068 1.00 93.62 165 VAL A O 1
ATOM 1365 N N . LEU A 1 166 ? -7.486 4.949 7.829 1.00 95.19 166 LEU A N 1
ATOM 1366 C CA . LEU A 1 166 ? -7.585 5.784 6.637 1.00 95.19 166 LEU A CA 1
ATOM 1367 C C . LEU A 1 166 ? -6.623 6.964 6.751 1.00 95.19 166 LEU A C 1
ATOM 1369 O O . LEU A 1 166 ? -6.774 7.822 7.620 1.00 95.19 166 LEU A O 1
ATOM 1373 N N . ARG A 1 167 ? -5.651 7.042 5.843 1.00 93.19 167 ARG A N 1
ATOM 1374 C CA . ARG A 1 167 ? -4.717 8.167 5.747 1.00 93.19 167 ARG A CA 1
ATOM 1375 C C . ARG A 1 167 ? -4.962 8.954 4.457 1.00 93.19 167 ARG A C 1
ATOM 1377 O O . ARG A 1 167 ? -4.788 8.422 3.360 1.00 93.19 167 ARG A O 1
ATOM 1384 N N . PRO A 1 168 ? -5.313 10.241 4.529 1.00 90.81 168 PRO A N 1
ATOM 1385 C CA . PRO A 1 168 ? -5.506 11.025 3.324 1.00 90.81 168 PRO A CA 1
ATOM 1386 C C . PRO A 1 168 ? -4.171 11.386 2.662 1.00 90.81 168 PRO A C 1
ATOM 1388 O O . PRO A 1 168 ? -3.228 11.859 3.299 1.00 90.81 168 PRO A O 1
ATOM 1391 N N . THR A 1 169 ? -4.085 11.210 1.346 1.00 84.56 169 THR A N 1
ATOM 1392 C CA . THR A 1 169 ? -2.886 11.469 0.549 1.00 84.56 169 THR A CA 1
ATOM 1393 C C . THR A 1 169 ? -3.191 12.276 -0.708 1.00 84.56 169 THR A C 1
ATOM 1395 O O . THR A 1 169 ? -4.312 12.350 -1.202 1.00 84.56 169 THR A O 1
ATOM 1398 N N . ARG A 1 170 ? -2.1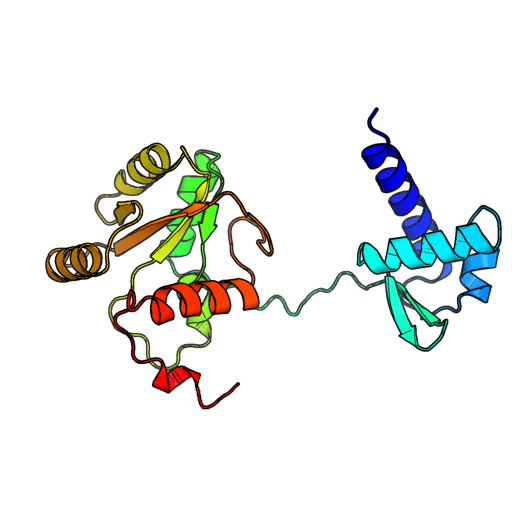44 12.908 -1.241 1.00 77.88 170 ARG A N 1
ATOM 1399 C CA . ARG A 1 170 ? -2.132 13.494 -2.591 1.00 77.88 170 ARG A CA 1
ATOM 1400 C C . ARG A 1 170 ? -1.225 12.716 -3.548 1.00 77.88 170 ARG A C 1
ATOM 1402 O O . ARG A 1 170 ? -1.047 13.131 -4.687 1.00 77.88 170 ARG A O 1
ATOM 1409 N N . SER A 1 171 ? -0.582 11.645 -3.074 1.00 79.12 171 SER A N 1
ATOM 1410 C CA . SER A 1 171 ? 0.522 10.992 -3.777 1.00 79.12 171 SER A CA 1
ATOM 1411 C C . SER A 1 171 ? 0.278 9.496 -3.980 1.00 79.12 171 SER A C 1
ATOM 1413 O O . SER A 1 171 ? 0.394 8.681 -3.060 1.00 79.12 171 SER A O 1
ATOM 1415 N N . PHE A 1 172 ? 0.008 9.133 -5.233 1.00 78.44 172 PHE A N 1
ATOM 1416 C CA . PHE A 1 172 ? -0.266 7.767 -5.695 1.00 78.44 172 PHE A CA 1
ATOM 1417 C C . PHE A 1 172 ? 0.921 7.171 -6.478 1.00 78.44 172 PHE A C 1
ATOM 1419 O O . PHE A 1 172 ? 0.754 6.553 -7.525 1.00 78.44 172 PHE A O 1
ATOM 1426 N N . TYR A 1 173 ? 2.150 7.398 -6.005 1.00 78.00 173 TYR A N 1
ATOM 1427 C CA . TYR A 1 173 ? 3.370 6.847 -6.614 1.00 78.00 173 TYR A CA 1
ATOM 1428 C C . TYR A 1 173 ? 3.621 5.391 -6.196 1.00 78.00 173 TYR A C 1
ATOM 1430 O O . TYR A 1 173 ? 3.259 5.015 -5.090 1.00 78.00 173 TYR A O 1
ATOM 1438 N N . ALA A 1 174 ? 4.303 4.589 -7.017 1.00 75.38 174 ALA A N 1
ATOM 1439 C CA . ALA A 1 174 ? 4.695 3.218 -6.651 1.00 75.38 174 ALA A CA 1
ATOM 1440 C C . ALA A 1 174 ? 3.504 2.341 -6.186 1.00 75.38 174 ALA A C 1
ATOM 1442 O O . ALA A 1 174 ? 3.565 1.666 -5.153 1.00 75.38 174 ALA A O 1
ATOM 1443 N N . VAL A 1 175 ? 2.415 2.398 -6.961 1.00 77.06 175 VAL A N 1
ATOM 1444 C CA . VAL A 1 175 ? 1.157 1.663 -6.767 1.00 77.06 175 VAL A CA 1
ATOM 1445 C C . VAL A 1 175 ? 0.768 0.982 -8.071 1.00 77.06 175 VAL A C 1
ATOM 1447 O O . VAL A 1 175 ? 0.817 1.606 -9.132 1.00 77.06 175 VAL A O 1
ATOM 1450 N N . GLU A 1 176 ? 0.305 -0.260 -7.978 1.00 77.75 176 GLU A N 1
ATOM 1451 C CA . GLU A 1 176 ? -0.275 -1.010 -9.085 1.00 77.75 176 GLU A CA 1
ATOM 1452 C C . GLU A 1 176 ? -1.677 -1.499 -8.714 1.00 77.75 176 GLU A C 1
ATOM 1454 O O . GLU A 1 176 ? -1.867 -2.224 -7.741 1.00 77.75 176 GLU A O 1
ATOM 1459 N N . ASN A 1 177 ? -2.688 -1.111 -9.499 1.00 80.06 177 ASN A N 1
ATOM 1460 C CA . ASN A 1 177 ? -4.082 -1.538 -9.306 1.00 80.06 177 ASN A CA 1
ATOM 1461 C C . ASN A 1 177 ? -4.596 -1.357 -7.860 1.00 80.06 177 ASN A C 1
ATOM 1463 O O . ASN A 1 177 ? -5.203 -2.275 -7.300 1.00 80.06 177 ASN A O 1
ATOM 1467 N N . GLY A 1 178 ? -4.312 -0.199 -7.253 1.00 81.69 178 GLY A N 1
ATOM 1468 C CA . GLY A 1 178 ? -4.731 0.143 -5.888 1.00 81.69 178 GLY A CA 1
ATOM 1469 C C . GLY A 1 178 ? -3.934 -0.546 -4.775 1.00 81.69 178 GLY A C 1
ATOM 1470 O O . GLY A 1 178 ? -4.330 -0.477 -3.616 1.00 81.69 178 GLY A O 1
ATOM 1471 N N . VAL A 1 179 ? -2.824 -1.215 -5.101 1.00 89.25 179 VAL A N 1
ATOM 1472 C CA . VAL A 1 179 ? -1.961 -1.916 -4.141 1.00 89.25 179 VAL A CA 1
ATOM 1473 C C . VAL A 1 179 ? -0.546 -1.353 -4.208 1.00 89.25 179 VAL A C 1
ATOM 1475 O O . VAL A 1 179 ? -0.010 -1.135 -5.295 1.00 89.25 179 VAL A O 1
ATOM 1478 N N . ALA A 1 180 ? 0.055 -1.075 -3.055 1.00 88.88 180 ALA A N 1
ATOM 1479 C CA . ALA A 1 180 ? 1.422 -0.582 -2.983 1.00 88.88 180 ALA A CA 1
ATOM 1480 C C . ALA A 1 180 ? 2.435 -1.627 -3.481 1.00 88.88 180 ALA A C 1
ATOM 1482 O O . ALA A 1 180 ? 2.276 -2.829 -3.266 1.00 88.88 180 ALA A O 1
ATOM 1483 N N . THR A 1 181 ? 3.508 -1.146 -4.110 1.00 85.75 181 THR A N 1
ATOM 1484 C CA . THR A 1 181 ? 4.738 -1.938 -4.299 1.00 85.75 181 THR A CA 1
ATOM 1485 C C . THR A 1 181 ? 5.325 -2.358 -2.949 1.00 85.75 181 THR A C 1
ATOM 1487 O O . THR A 1 181 ? 5.041 -1.731 -1.926 1.00 85.75 181 THR A O 1
ATOM 1490 N N . LEU A 1 182 ? 6.172 -3.391 -2.934 1.00 85.25 182 LEU A N 1
ATOM 1491 C CA . LEU A 1 182 ? 6.792 -3.890 -1.701 1.00 85.25 182 LEU A CA 1
ATOM 1492 C C . LEU A 1 182 ? 7.611 -2.807 -0.988 1.00 85.25 182 LEU A C 1
ATOM 1494 O O . LEU A 1 182 ? 7.489 -2.631 0.222 1.00 85.25 182 LEU A O 1
ATOM 1498 N N . GLU A 1 183 ? 8.402 -2.039 -1.737 1.00 83.38 183 GLU A N 1
ATOM 1499 C CA . GLU A 1 183 ? 9.240 -0.965 -1.203 1.00 83.38 183 GLU A CA 1
ATOM 1500 C C . GLU A 1 183 ? 8.396 0.142 -0.579 1.00 83.38 183 GLU A C 1
ATOM 1502 O O . GLU A 1 183 ? 8.720 0.655 0.498 1.00 83.38 183 GLU A O 1
ATOM 1507 N N . ARG A 1 184 ? 7.289 0.500 -1.238 1.00 87.25 184 ARG A N 1
ATOM 1508 C CA . ARG A 1 184 ? 6.354 1.477 -0.695 1.00 87.25 184 ARG A CA 1
ATOM 1509 C C . ARG A 1 184 ? 5.670 0.934 0.554 1.00 87.25 184 ARG A C 1
ATOM 1511 O O . ARG A 1 184 ? 5.636 1.644 1.547 1.00 87.25 184 ARG A O 1
ATOM 1518 N N . ALA A 1 185 ? 5.186 -0.305 0.536 1.00 90.56 185 ALA A N 1
ATOM 1519 C CA . ALA A 1 185 ? 4.542 -0.914 1.693 1.00 90.56 185 ALA A CA 1
ATOM 1520 C C . ALA A 1 185 ? 5.465 -0.976 2.912 1.00 90.56 185 ALA A C 1
ATOM 1522 O O . ALA A 1 185 ? 5.035 -0.652 4.018 1.00 90.56 185 ALA A O 1
ATOM 1523 N N . LEU A 1 186 ? 6.741 -1.313 2.707 1.00 88.44 186 LEU A N 1
ATOM 1524 C CA . LEU A 1 186 ? 7.754 -1.289 3.759 1.00 88.44 186 LEU A CA 1
ATOM 1525 C C . LEU A 1 186 ? 7.995 0.130 4.280 1.00 88.44 186 LEU A C 1
ATOM 1527 O O . LEU A 1 186 ? 8.081 0.336 5.489 1.00 88.44 186 LEU A O 1
ATOM 1531 N N . THR A 1 187 ? 8.078 1.110 3.379 1.00 87.88 187 THR A N 1
ATOM 1532 C CA . THR A 1 187 ? 8.275 2.521 3.738 1.00 87.88 187 THR A CA 1
ATOM 1533 C C . THR A 1 187 ? 7.085 3.066 4.522 1.00 87.88 187 THR A C 1
ATOM 1535 O O . THR A 1 187 ? 7.284 3.693 5.559 1.00 87.88 187 THR A O 1
ATOM 1538 N N . ASP A 1 188 ? 5.864 2.808 4.056 1.00 89.62 188 ASP A N 1
ATOM 1539 C CA . ASP A 1 188 ? 4.617 3.235 4.688 1.00 89.62 188 ASP A CA 1
ATOM 1540 C C . ASP A 1 188 ? 4.488 2.593 6.081 1.00 89.62 188 ASP A C 1
ATOM 1542 O O . ASP A 1 188 ? 4.247 3.292 7.065 1.00 89.62 188 ASP A O 1
ATOM 1546 N N . LEU A 1 189 ? 4.761 1.286 6.196 1.00 87.94 189 LEU A N 1
ATOM 1547 C CA . LEU A 1 189 ? 4.786 0.579 7.478 1.00 87.94 189 LEU A CA 1
ATOM 1548 C C . LEU A 1 189 ? 5.831 1.170 8.432 1.00 87.94 189 LEU A C 1
ATOM 1550 O O . LEU A 1 189 ? 5.524 1.464 9.584 1.00 87.94 189 LEU A O 1
ATOM 1554 N N . TYR A 1 190 ? 7.061 1.387 7.959 1.00 85.06 190 TYR A N 1
ATOM 1555 C CA . TYR A 1 190 ? 8.108 2.027 8.751 1.00 85.06 190 TYR A CA 1
ATOM 1556 C C . TYR A 1 190 ? 7.702 3.437 9.193 1.00 85.06 190 TYR A C 1
ATOM 1558 O O . TYR A 1 190 ? 7.984 3.827 10.326 1.00 85.06 190 TYR A O 1
ATOM 1566 N N . PHE A 1 191 ? 7.023 4.205 8.339 1.00 84.50 191 PHE A N 1
ATOM 1567 C CA . PHE A 1 191 ? 6.513 5.532 8.679 1.00 84.50 191 PHE A CA 1
ATOM 1568 C C . PHE A 1 191 ? 5.466 5.480 9.795 1.00 84.50 191 PHE A C 1
ATOM 1570 O O . PHE A 1 191 ? 5.583 6.241 10.756 1.00 84.50 191 PHE A O 1
ATOM 1577 N N . GLU A 1 192 ? 4.494 4.569 9.722 1.00 82.19 192 GLU A N 1
ATOM 1578 C CA . GLU A 1 192 ? 3.511 4.396 10.800 1.00 82.19 192 GLU A CA 1
ATOM 1579 C C . GLU A 1 192 ? 4.187 3.894 12.095 1.00 82.19 192 GLU A C 1
ATOM 1581 O O . GLU A 1 192 ? 3.923 4.412 13.180 1.00 82.19 192 GLU A O 1
ATOM 1586 N N . ILE A 1 193 ? 5.157 2.973 12.025 1.00 76.38 193 ILE A N 1
ATOM 1587 C CA . ILE A 1 193 ? 5.869 2.517 13.233 1.00 76.38 193 ILE A CA 1
ATOM 1588 C C . ILE A 1 193 ? 6.746 3.617 13.842 1.00 76.38 193 ILE A C 1
ATOM 1590 O O . ILE A 1 193 ? 6.731 3.832 15.056 1.00 76.38 193 ILE A O 1
ATOM 1594 N N . SER A 1 194 ? 7.507 4.341 13.022 1.00 71.25 194 SER A N 1
ATOM 1595 C CA . SER A 1 194 ? 8.452 5.370 13.480 1.00 71.25 194 SER A CA 1
ATOM 1596 C C . SER A 1 194 ? 7.768 6.582 14.119 1.00 71.25 194 SER A C 1
ATOM 1598 O O . SER A 1 194 ? 8.361 7.229 14.984 1.00 71.25 194 SER A O 1
ATOM 1600 N N . ARG A 1 195 ? 6.496 6.844 13.798 1.00 65.50 195 ARG A N 1
ATOM 1601 C CA . ARG A 1 195 ? 5.663 7.830 14.507 1.00 65.50 195 ARG A CA 1
ATOM 1602 C C . ARG A 1 195 ? 5.185 7.371 15.894 1.00 65.50 195 ARG A C 1
ATOM 1604 O O . ARG A 1 195 ? 4.561 8.152 16.607 1.00 65.50 195 ARG A O 1
ATOM 1611 N N . LYS A 1 196 ? 5.559 6.157 16.326 1.00 53.19 196 LYS A N 1
ATOM 1612 C CA . LYS A 1 196 ? 5.007 5.421 17.481 1.00 53.19 196 LYS A CA 1
ATOM 1613 C C . LYS A 1 196 ? 3.532 5.025 17.290 1.00 53.19 196 LYS A C 1
ATOM 1615 O O . LYS A 1 196 ? 2.866 4.732 18.281 1.00 53.19 196 LYS A O 1
ATOM 1620 N N . ASP A 1 197 ? 3.037 4.977 16.049 1.00 52.62 197 ASP A N 1
ATOM 1621 C CA . ASP A 1 197 ? 1.635 4.677 15.705 1.00 52.62 197 ASP A CA 1
ATOM 1622 C C . ASP A 1 197 ? 1.359 3.170 15.504 1.00 52.62 197 ASP A C 1
ATOM 1624 O O . ASP A 1 197 ? 0.274 2.783 15.080 1.00 52.62 197 ASP A O 1
ATOM 1628 N N . PHE A 1 198 ? 2.305 2.291 15.854 1.00 53.56 198 PHE A N 1
ATOM 1629 C CA . PHE A 1 198 ? 2.180 0.842 15.659 1.00 53.56 198 PHE A CA 1
ATOM 1630 C C . PHE A 1 198 ? 2.440 0.064 16.956 1.00 53.56 198 PHE A C 1
ATOM 1632 O O . PHE A 1 198 ? 3.275 0.452 17.773 1.00 53.56 198 PHE A O 1
ATOM 1639 N N . ILE A 1 199 ? 1.714 -1.042 17.143 1.00 52.69 199 ILE A N 1
ATOM 1640 C CA . ILE A 1 199 ? 1.741 -1.883 18.358 1.00 52.69 199 ILE A CA 1
ATOM 1641 C C . ILE A 1 199 ? 2.821 -2.992 18.262 1.00 52.69 199 ILE A C 1
ATOM 1643 O O . ILE A 1 199 ? 2.967 -3.788 19.183 1.00 52.69 199 ILE A O 1
ATOM 1647 N N . PHE A 1 200 ? 3.625 -3.034 17.190 1.00 53.66 200 PHE A N 1
ATOM 1648 C CA . PHE A 1 200 ? 4.663 -4.062 17.004 1.00 53.66 200 PHE A CA 1
ATOM 1649 C C . PHE A 1 200 ? 6.075 -3.573 17.297 1.00 53.66 200 PHE A C 1
ATOM 1651 O O . PHE A 1 200 ? 6.444 -2.442 16.976 1.00 53.66 200 PHE A O 1
ATOM 1658 N N . ASP A 1 201 ? 6.873 -4.470 17.873 1.00 51.53 201 ASP A N 1
ATOM 1659 C CA . ASP A 1 201 ? 8.310 -4.290 18.000 1.00 51.53 201 ASP A CA 1
ATOM 1660 C C . ASP A 1 201 ? 8.978 -4.549 16.638 1.00 51.53 201 ASP A C 1
ATOM 1662 O O . ASP A 1 201 ? 8.854 -5.622 16.049 1.00 51.53 201 ASP A O 1
ATOM 1666 N N . LEU A 1 202 ? 9.697 -3.548 16.124 1.00 51.50 202 LEU A N 1
ATOM 1667 C CA . LEU A 1 202 ? 10.472 -3.614 14.876 1.00 51.50 202 LEU A CA 1
ATOM 1668 C C . LEU A 1 202 ? 11.603 -4.653 14.913 1.00 51.50 202 LEU A C 1
ATOM 1670 O O . LEU A 1 202 ? 12.235 -4.887 13.880 1.00 51.50 202 LEU A O 1
ATOM 1674 N N . ALA A 1 203 ? 11.904 -5.224 16.084 1.00 53.66 203 ALA A N 1
ATOM 1675 C CA . ALA A 1 203 ? 12.986 -6.180 16.280 1.00 53.66 203 ALA A CA 1
ATOM 1676 C C . ALA A 1 203 ? 12.937 -7.370 15.301 1.00 53.66 203 ALA A C 1
ATOM 1678 O O . ALA A 1 203 ? 13.989 -7.778 14.818 1.00 53.66 203 ALA A O 1
ATOM 1679 N N . GLU A 1 204 ? 11.752 -7.855 14.914 1.00 48.97 204 GLU A N 1
ATOM 1680 C CA . GLU A 1 204 ? 11.626 -8.986 13.975 1.00 48.97 204 GLU A CA 1
ATOM 1681 C C . GLU A 1 204 ? 12.114 -8.679 12.545 1.00 48.97 204 GLU A C 1
ATOM 1683 O O . GLU A 1 204 ? 12.508 -9.589 11.818 1.00 48.97 204 GLU A O 1
ATOM 1688 N N . TRP A 1 205 ? 12.140 -7.406 12.133 1.00 49.81 205 TRP A N 1
ATOM 1689 C CA . TRP A 1 205 ? 12.449 -7.000 10.752 1.00 49.81 205 TRP A CA 1
ATOM 1690 C C . TRP A 1 205 ? 13.853 -6.402 10.582 1.00 49.81 205 TRP A C 1
ATOM 1692 O O . TRP A 1 205 ? 14.311 -6.207 9.457 1.00 49.81 205 TRP A O 1
ATOM 1702 N N . LYS A 1 206 ? 14.555 -6.107 11.687 1.00 44.50 206 LYS A N 1
ATOM 1703 C CA . LYS A 1 206 ? 15.891 -5.482 11.670 1.00 44.50 206 LYS A CA 1
ATOM 1704 C C . LYS A 1 206 ? 17.041 -6.446 11.392 1.00 44.50 206 LYS A C 1
ATOM 1706 O O . LYS A 1 206 ? 18.094 -5.989 10.966 1.00 44.50 206 LYS A O 1
ATOM 1711 N N . GLU A 1 207 ? 16.876 -7.746 11.621 1.00 38.84 207 GLU A N 1
ATOM 1712 C CA . GLU A 1 207 ? 17.989 -8.698 11.481 1.00 38.84 207 GLU A CA 1
ATOM 1713 C C . GLU A 1 207 ? 18.268 -9.144 10.034 1.00 38.84 207 GLU A C 1
ATOM 1715 O O . GLU A 1 207 ? 19.166 -9.957 9.816 1.00 38.84 207 GLU A O 1
ATOM 1720 N N . ARG A 1 208 ? 17.506 -8.675 9.032 1.00 42.25 208 ARG A N 1
ATOM 1721 C CA . ARG A 1 208 ? 17.540 -9.272 7.680 1.00 42.25 208 ARG A CA 1
ATOM 1722 C C . ARG A 1 208 ? 17.452 -8.306 6.486 1.00 42.25 208 ARG A C 1
ATOM 1724 O O . ARG A 1 208 ? 17.175 -8.766 5.379 1.00 42.25 208 ARG A O 1
ATOM 1731 N N . LEU A 1 209 ? 17.725 -7.013 6.678 1.00 39.50 209 LEU A N 1
ATOM 1732 C CA . LEU A 1 209 ? 18.033 -6.060 5.593 1.00 39.50 209 LEU A CA 1
ATOM 1733 C C . LEU A 1 209 ? 19.539 -5.787 5.554 1.00 39.50 209 LEU A C 1
ATOM 1735 O O . LEU A 1 209 ? 20.085 -5.713 4.432 1.00 39.50 209 LEU A O 1
#

InterPro domains:
  IPR046484 Protein of unknown function DUF6577 [PF20217] (47-193)

pLDDT: mean 79.74, std 15.0, range [36.53, 97.12]

Secondary structure (DSSP, 8-state):
--HHHHHHHHHHHHHHHHHHHHTTS-EEHHHHHHHS-S-HHHHHHHHHHHHHTTSEEEEETTEEEE--------------HHHHHHHHHHHHTT--EEEETHHHHGGG-SS--S--PEEEEEETT-HHHHHHHHTTSTTEEEEES--HHHHHHHHHH-TT-EEEEEEEES---SEETTEE-HHHHHHHHHHHHHTT--SS-THHHHT--